Protein AF-A0A9P0AIZ8-F1 (afdb_monomer)

Radius of gyration: 23.8 Å; Cα contacts (8 Å, |Δi|>4): 249; chains: 1; bounding box: 73×57×69 Å

Secondary structure (DSSP, 8-state):
---------PPP------HHHHHHHHHHHHHHHHHHHHHHHHHTT---HHHHHHHHHHHHHHHHHHHHHHHHTEES--S-GGGG-SEEEEEEEEEE-TTS-EEEEEEEEETTEEEEEEEEE-SSS-EEEEEEEEEEGGGEEEEE-TT-SSEEEEEESSTT-TT--EEEEESSTTHHHHHHHHHHHHHHHHTT--

pLDDT: mean 85.09, std 17.31, range [32.19, 98.31]

InterPro domains:
  IPR001849 Pleckstrin homology domain [PS50003] (80-188)
  IPR001849 Pleckstrin homology domain [SM00233] (87-190)
  IPR011993 PH-like domain superfamily [G3DSA:2.30.29.30] (73-191)
  IPR051336 Rho GTPase-activating Guanine Nucleotide Exchange Factors [PTHR22826] (33-184)
  IPR055251 SOS1/NGEF-like, PH domain [PF22697] (81-184)

Organism: Bemisia tabaci (NCBI:txid7038)

Mean predicted aligned error: 9.95 Å

Solvent-accessible surface area (backbone atoms only — not comparable to full-atom values): 11289 Å² total; per-residue (Å²): 144,79,97,77,86,87,79,73,91,71,74,79,76,73,81,78,70,49,72,66,56,51,52,49,52,50,53,54,52,51,45,52,52,52,53,50,49,46,54,52,38,52,76,72,71,48,91,47,68,66,56,51,54,51,44,53,54,51,64,46,47,65,54,52,56,51,51,50,56,58,58,71,31,52,39,83,68,90,71,69,72,73,77,59,56,66,76,74,47,71,50,65,32,38,42,28,35,64,87,68,58,65,45,77,30,40,36,39,34,32,69,57,35,35,40,37,16,42,77,43,76,77,51,98,93,41,65,35,33,38,53,74,48,74,48,49,47,88,49,40,45,80,45,80,41,92,94,40,68,29,45,37,32,41,35,62,71,53,87,85,59,78,65,45,45,35,39,39,33,40,85,45,80,61,50,37,58,57,50,52,51,53,53,54,59,34,56,60,56,58,66,75,79,111

Sequence (194 aa):
MIDGIFQKLEVPSQIQLSDDNKKKAVVEKLTALVSELVKLSNLLGEDTTDLNRALELMLAVPHRANDNKFIGNIEGYHGNIHKLGRLLRHDWFRISHKDGKSKERYLFLFKARILVCKVRRISQDRSVFVLKDIIRLPEVEVKDHPDDSLVFELHSKIPSNGDYPLTITAHKDNVKFAWLNEIRLYSADVCKYL

Nearest PDB structures (foldseek):
  1nty-assembly1_A  TM=8.188E-01  e=1.168E-11  Homo sapiens
  6d8z-assembly3_C  TM=6.969E-01  e=1.040E-11  Homo sapiens
  5nly-assembly2_B  TM=6.889E-01  e=2.617E-06  Homo sapiens
  5jhh-assembly1_A  TM=5.656E-01  e=1.468E-06  Homo sapiens
  6fne-assembly1_A  TM=6.869E-01  e=9.343E-06  Homo sapiens

Foldseek 3Di:
DPPDPDDDPDDPPDPPDPVVSVVVVVLVVVLVVLVVVLVVCVVVVHDCPVSVVVSVVSVCPVVQVVVVVQQVLEPDDDDDSCVLPGFQDKAWKWKAWPVRDIDIWIWTDGLFKIFTFDWDDPDPPDIHTYTDDIDGLLQWDKADDVVDQFWIWIAGPDPPPRRDTIIIGHPDGPPVVSVVVSSVVSNVVVVVPD

Structure (mmCIF, N/CA/C/O backbone):
data_AF-A0A9P0AIZ8-F1
#
_entry.id   AF-A0A9P0AIZ8-F1
#
loop_
_atom_site.group_PDB
_atom_site.id
_atom_site.type_symbol
_atom_site.label_atom_id
_atom_site.label_alt_id
_atom_site.label_comp_id
_atom_site.label_asym_id
_atom_site.label_entity_id
_atom_site.label_seq_id
_atom_site.pdbx_PDB_ins_code
_atom_site.Cartn_x
_atom_site.Cartn_y
_atom_site.Cartn_z
_atom_site.occupancy
_atom_site.B_iso_or_equiv
_atom_site.auth_seq_id
_atom_site.auth_comp_id
_atom_site.auth_asym_id
_atom_site.auth_atom_id
_atom_site.pdbx_PDB_model_num
ATOM 1 N N . MET A 1 1 ? -52.136 33.003 -36.415 1.00 46.44 1 MET A N 1
ATOM 2 C CA . MET A 1 1 ? -50.691 33.259 -36.232 1.00 46.44 1 MET A CA 1
ATOM 3 C C . MET A 1 1 ? -50.509 33.948 -34.888 1.00 46.44 1 MET A C 1
ATOM 5 O O . MET A 1 1 ? -50.569 35.162 -34.875 1.00 46.44 1 MET A O 1
ATOM 9 N N . ILE A 1 2 ? -50.444 33.167 -33.797 1.00 38.84 2 ILE A N 1
ATOM 10 C CA . ILE A 1 2 ? -49.678 33.355 -32.538 1.00 38.84 2 ILE A CA 1
ATOM 11 C C . ILE A 1 2 ? -50.184 32.372 -31.451 1.00 38.84 2 ILE A C 1
ATOM 13 O O . ILE A 1 2 ? -50.507 32.767 -30.340 1.00 38.84 2 ILE A O 1
ATOM 17 N N . ASP A 1 3 ? -50.218 31.068 -31.754 1.00 38.47 3 ASP A N 1
ATOM 18 C CA . ASP A 1 3 ? -50.286 30.006 -30.729 1.00 38.47 3 ASP A CA 1
ATOM 19 C C . ASP A 1 3 ? -48.857 29.652 -30.293 1.00 38.47 3 ASP A C 1
ATOM 21 O O . ASP A 1 3 ? -48.328 28.588 -30.608 1.00 38.47 3 ASP A O 1
ATOM 25 N N . GLY A 1 4 ? -48.172 30.615 -29.672 1.00 47.78 4 GLY A N 1
ATOM 26 C CA . GLY A 1 4 ? -46.715 30.574 -29.515 1.00 47.78 4 GLY A CA 1
ATOM 27 C C . GLY A 1 4 ? -46.168 31.018 -28.165 1.00 47.78 4 GLY A C 1
ATOM 28 O O . GLY A 1 4 ? -45.003 31.392 -28.121 1.00 47.78 4 GLY A O 1
ATOM 29 N N . ILE A 1 5 ? -46.951 31.025 -27.077 1.00 41.97 5 ILE A N 1
ATOM 30 C CA . ILE A 1 5 ? -46.430 31.387 -25.738 1.00 41.97 5 ILE A CA 1
ATOM 31 C C . ILE A 1 5 ? -47.042 30.516 -24.625 1.00 41.97 5 ILE A C 1
ATOM 33 O O . ILE A 1 5 ? -47.488 31.000 -23.592 1.00 41.97 5 ILE A O 1
ATOM 37 N N . PHE A 1 6 ? -47.037 29.197 -24.815 1.00 38.72 6 PHE A N 1
ATOM 38 C CA . PHE A 1 6 ? -47.075 28.248 -23.699 1.00 38.72 6 PHE A CA 1
ATOM 39 C C . PHE A 1 6 ? -46.043 27.148 -23.942 1.00 38.72 6 PHE A C 1
ATOM 41 O O . PHE A 1 6 ? -46.367 26.040 -24.359 1.00 38.72 6 PHE A O 1
ATOM 48 N N . GLN A 1 7 ? -44.775 27.443 -23.659 1.00 37.47 7 GLN A N 1
ATOM 49 C CA . GLN A 1 7 ? -43.789 26.393 -23.438 1.00 37.47 7 GLN A CA 1
ATOM 50 C C . GLN A 1 7 ? -42.929 26.738 -22.223 1.00 37.47 7 GLN A C 1
ATOM 52 O O . GLN A 1 7 ? -41.948 27.464 -22.304 1.00 37.47 7 GLN A O 1
ATOM 57 N N . LYS A 1 8 ? -43.386 26.200 -21.087 1.00 38.66 8 LYS A N 1
ATOM 58 C CA . LYS A 1 8 ? -42.593 25.744 -19.942 1.00 38.66 8 LYS A CA 1
ATOM 59 C C . LYS A 1 8 ? -41.496 26.693 -19.441 1.00 38.66 8 LYS A C 1
ATOM 61 O O . LYS A 1 8 ? -40.325 26.563 -19.782 1.00 38.66 8 LYS A O 1
ATOM 66 N N . LEU A 1 9 ? -41.857 27.485 -18.435 1.00 32.19 9 LEU A N 1
ATOM 67 C CA . LEU A 1 9 ? -40.995 27.603 -17.259 1.00 32.19 9 LEU A CA 1
ATOM 68 C C . LEU A 1 9 ? -40.945 26.217 -16.598 1.00 32.19 9 LEU A C 1
ATOM 70 O O . LEU A 1 9 ? -41.795 25.869 -15.780 1.00 32.19 9 LEU A O 1
ATOM 74 N N . GLU A 1 10 ? -40.007 25.381 -17.039 1.00 33.84 10 GLU A N 1
ATOM 75 C CA . GLU A 1 10 ? -39.683 24.137 -16.352 1.00 33.84 10 GLU A CA 1
ATOM 76 C C . GLU A 1 10 ? -39.014 24.505 -15.025 1.00 33.84 10 GLU A C 1
ATOM 78 O O . GLU A 1 10 ? -37.975 25.164 -14.976 1.00 33.84 10 GLU A O 1
ATOM 83 N N . VAL A 1 11 ? -39.691 24.131 -13.941 1.00 37.66 11 VAL A N 1
ATOM 84 C CA . VAL A 1 11 ? -39.212 24.222 -12.562 1.00 37.66 11 VAL A CA 1
ATOM 85 C C . VAL A 1 11 ? -37.802 23.621 -12.507 1.00 37.66 11 VAL A C 1
ATOM 87 O O . VAL A 1 11 ? -37.620 22.515 -13.024 1.00 37.66 11 VAL A O 1
ATOM 90 N N . PRO A 1 12 ? -36.802 24.299 -11.910 1.00 36.44 12 PRO A N 1
ATOM 91 C CA . PRO A 1 12 ? -35.444 23.780 -11.861 1.00 36.44 12 PRO A CA 1
ATOM 92 C C . PRO A 1 12 ? -35.475 22.407 -11.197 1.00 36.44 12 PRO A C 1
ATOM 94 O O . PRO A 1 12 ? -35.930 22.261 -10.060 1.00 36.44 12 PRO A O 1
ATOM 97 N N . SER A 1 13 ? -35.029 21.395 -11.940 1.00 38.09 13 SER A N 1
ATOM 98 C CA . SER A 1 13 ? -34.894 20.032 -11.452 1.00 38.09 13 SER A CA 1
ATOM 99 C C . SER A 1 13 ? -34.094 20.073 -10.158 1.00 38.09 13 SER A C 1
ATOM 101 O O . SER A 1 13 ? -32.906 20.407 -10.169 1.00 38.09 13 SER A O 1
ATOM 103 N N . GLN A 1 14 ? -34.757 19.762 -9.044 1.00 43.22 14 GLN A N 1
ATOM 104 C CA . GLN A 1 14 ? -34.087 19.452 -7.792 1.00 43.22 14 GLN A CA 1
ATOM 105 C C . GLN A 1 14 ? -32.924 18.516 -8.113 1.00 43.22 14 GLN A C 1
ATOM 107 O O . GLN A 1 14 ? -33.110 17.510 -8.799 1.00 43.22 14 GLN A O 1
ATOM 112 N N . ILE A 1 15 ? -31.728 18.893 -7.669 1.00 43.06 15 ILE A N 1
ATOM 113 C CA . ILE A 1 15 ? -30.491 18.144 -7.863 1.00 43.06 15 ILE A CA 1
ATOM 114 C C . ILE A 1 15 ? -30.747 16.703 -7.405 1.00 43.06 15 ILE A C 1
ATOM 116 O O . ILE A 1 15 ? -30.793 16.422 -6.207 1.00 43.06 15 ILE A O 1
ATOM 120 N N . GLN A 1 16 ? -30.959 15.785 -8.351 1.00 41.62 16 GLN A N 1
ATOM 121 C CA . GLN A 1 16 ? -31.045 14.361 -8.062 1.00 41.62 16 GLN A CA 1
ATOM 122 C C . GLN A 1 16 ? -29.647 13.918 -7.632 1.00 41.62 16 GLN A C 1
ATOM 124 O O . GLN A 1 16 ? -28.781 13.626 -8.453 1.00 41.62 16 GLN A O 1
ATOM 129 N N . LEU A 1 17 ? -29.397 13.930 -6.323 1.00 47.91 17 LEU A N 1
ATOM 130 C CA . LEU A 1 17 ? -28.194 13.350 -5.737 1.00 47.91 17 LEU A CA 1
ATOM 131 C C . LEU A 1 17 ? -28.099 11.893 -6.211 1.00 47.91 17 LEU A C 1
ATOM 133 O O . LEU A 1 17 ? -29.056 11.132 -6.043 1.00 47.91 17 LEU A O 1
ATOM 137 N N . SER A 1 18 ? -26.966 11.517 -6.814 1.00 67.75 18 SER A N 1
ATOM 138 C CA . SER A 1 18 ? -26.720 10.137 -7.245 1.00 67.75 18 SER A CA 1
ATOM 139 C C . SER A 1 18 ? -26.925 9.163 -6.081 1.00 67.75 18 SER A C 1
ATOM 141 O O . SER A 1 18 ? -26.731 9.519 -4.914 1.00 67.75 18 SER A O 1
ATOM 143 N N . ASP A 1 19 ? -27.295 7.916 -6.372 1.00 76.25 19 ASP A N 1
ATOM 144 C CA . ASP A 1 19 ? -27.507 6.913 -5.322 1.00 76.25 19 ASP A CA 1
ATOM 145 C C . ASP A 1 19 ? -26.256 6.681 -4.461 1.00 76.25 19 ASP A C 1
ATOM 147 O O . ASP A 1 19 ? -26.376 6.377 -3.276 1.00 76.25 19 ASP A O 1
ATOM 151 N N . ASP A 1 20 ? -25.059 6.922 -5.000 1.00 73.69 20 ASP A N 1
ATOM 152 C CA . ASP A 1 20 ? -23.810 6.890 -4.234 1.00 73.69 20 ASP A CA 1
ATOM 153 C C . ASP A 1 20 ? -23.691 8.054 -3.242 1.00 73.69 20 ASP A C 1
ATOM 155 O O . ASP A 1 20 ? -23.237 7.849 -2.116 1.00 73.69 20 ASP A O 1
ATOM 159 N N . ASN A 1 21 ? -24.156 9.256 -3.600 1.00 76.81 21 ASN A N 1
ATOM 160 C CA . ASN A 1 21 ? -24.200 10.393 -2.676 1.00 76.81 21 ASN A CA 1
ATOM 161 C C . ASN A 1 21 ? -25.220 10.160 -1.555 1.00 76.81 21 ASN A C 1
ATOM 163 O O . ASN A 1 21 ? -24.943 10.480 -0.399 1.00 76.81 21 ASN A O 1
ATOM 167 N N . LYS A 1 22 ? -26.367 9.542 -1.868 1.00 82.44 22 LYS A N 1
ATOM 168 C CA . LYS A 1 22 ? -27.351 9.139 -0.851 1.00 82.44 22 LYS A CA 1
ATOM 169 C C . LYS A 1 22 ? -26.772 8.084 0.093 1.00 82.44 22 LYS A C 1
ATOM 171 O O . LYS A 1 22 ? -26.855 8.249 1.306 1.00 82.44 22 LYS A O 1
ATOM 176 N N . LYS A 1 23 ? -26.133 7.034 -0.440 1.00 82.44 23 LYS A N 1
ATOM 177 C CA . LYS A 1 23 ? -25.453 6.000 0.364 1.00 82.44 23 LYS A CA 1
ATOM 178 C C . LYS A 1 23 ? -24.366 6.603 1.253 1.00 82.44 23 LYS A C 1
ATOM 180 O O . LYS A 1 23 ? -24.297 6.266 2.431 1.00 82.44 23 LYS A O 1
ATOM 185 N N . LYS A 1 24 ? -23.557 7.525 0.718 1.00 84.94 24 LYS A N 1
ATOM 186 C CA . LYS A 1 24 ? -22.531 8.246 1.483 1.00 84.94 24 LYS A CA 1
ATOM 187 C C . LYS A 1 24 ? -23.145 9.018 2.652 1.00 84.94 24 LYS A C 1
ATOM 189 O O . LYS A 1 24 ? -22.691 8.848 3.778 1.00 84.94 24 LYS A O 1
ATOM 194 N N . ALA A 1 25 ? -24.209 9.782 2.402 1.00 85.50 25 ALA A N 1
ATOM 195 C CA . ALA A 1 25 ? -24.905 10.545 3.437 1.00 85.50 25 ALA A CA 1
ATOM 196 C C . ALA A 1 25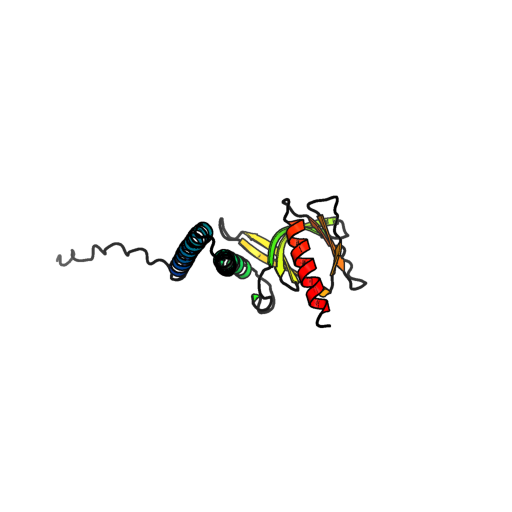 ? -25.502 9.642 4.533 1.00 85.50 25 ALA A C 1
ATOM 198 O O . ALA A 1 25 ? -25.459 9.985 5.713 1.00 85.50 25 ALA A O 1
ATOM 199 N N . VAL A 1 26 ? -26.023 8.465 4.164 1.00 88.06 26 VAL A N 1
ATOM 200 C CA . VAL A 1 26 ? -26.514 7.472 5.133 1.00 88.06 26 VAL A CA 1
ATOM 201 C C . VAL A 1 26 ? -25.374 6.947 6.008 1.00 88.06 26 VAL A C 1
ATOM 203 O O . VAL A 1 26 ? -25.529 6.905 7.226 1.00 88.06 26 VAL A O 1
ATOM 206 N N . VAL A 1 27 ? -24.224 6.594 5.423 1.00 87.75 27 VAL A N 1
ATOM 207 C CA . VAL A 1 27 ? -23.050 6.124 6.183 1.00 87.75 27 VAL A CA 1
ATOM 208 C C . VAL A 1 27 ? -22.535 7.211 7.127 1.00 87.75 27 VAL A C 1
ATOM 210 O O . VAL A 1 27 ? -22.303 6.926 8.299 1.00 87.75 27 VAL A O 1
ATOM 213 N N . GLU A 1 28 ? -22.411 8.455 6.662 1.00 89.50 28 GLU A N 1
ATOM 214 C CA . GLU A 1 28 ? -21.997 9.599 7.490 1.00 89.50 28 GLU A CA 1
ATOM 215 C C . GLU A 1 28 ? -22.952 9.814 8.672 1.00 89.50 28 GLU A C 1
ATOM 217 O O . GLU A 1 28 ? -22.507 9.934 9.815 1.00 89.50 28 GLU A O 1
ATOM 222 N N . LYS A 1 29 ? -24.268 9.775 8.422 1.00 91.00 29 LYS A N 1
ATOM 223 C CA . LYS A 1 29 ? -25.284 9.933 9.469 1.00 91.00 29 LYS A CA 1
ATOM 224 C C . LYS A 1 29 ? -25.247 8.798 10.493 1.00 91.00 29 LYS A C 1
ATOM 226 O O . LYS A 1 29 ? -25.296 9.065 11.690 1.00 91.00 29 LYS A O 1
ATOM 231 N N . LEU A 1 30 ? -25.148 7.544 10.047 1.00 90.19 30 LEU A N 1
ATOM 232 C CA . LEU A 1 30 ? -25.049 6.386 10.944 1.00 90.19 30 LEU A CA 1
ATOM 233 C C . LEU A 1 30 ? -23.775 6.441 11.793 1.00 90.19 30 LEU A C 1
ATOM 235 O O . LEU A 1 30 ? -23.835 6.210 12.996 1.00 90.19 30 LEU A O 1
ATOM 239 N N . THR A 1 31 ? -22.648 6.819 11.189 1.00 90.44 31 THR A N 1
ATOM 240 C CA . THR A 1 31 ? -21.362 6.952 11.890 1.00 90.44 31 THR A CA 1
ATOM 241 C C . THR A 1 31 ? -21.443 8.008 12.995 1.00 90.44 31 THR A C 1
ATOM 243 O O . THR A 1 31 ? -20.964 7.777 14.104 1.00 90.44 31 THR A O 1
ATOM 246 N N . ALA A 1 32 ? -22.090 9.148 12.724 1.00 92.56 32 ALA A N 1
ATOM 247 C CA . ALA A 1 32 ? -22.292 10.208 13.711 1.00 92.56 32 ALA A CA 1
ATOM 248 C C . ALA A 1 32 ? -23.147 9.743 14.903 1.00 92.56 32 ALA A C 1
ATOM 250 O O . ALA A 1 32 ? -22.757 9.961 16.048 1.00 92.56 32 ALA A O 1
ATOM 251 N N . LEU A 1 33 ? -24.258 9.043 14.640 1.00 94.12 33 LEU A N 1
ATOM 252 C CA . LEU A 1 33 ? -25.134 8.504 15.687 1.00 94.12 33 LEU A CA 1
ATOM 253 C C . LEU A 1 33 ? -24.421 7.465 16.562 1.00 94.12 33 LEU A C 1
ATOM 255 O O . LEU A 1 33 ? -24.518 7.520 17.783 1.00 94.12 33 LEU A O 1
ATOM 259 N N . VAL A 1 34 ? -23.667 6.540 15.957 1.00 91.88 34 VAL A N 1
ATOM 260 C CA . VAL A 1 34 ? -22.891 5.539 16.710 1.00 91.88 34 VAL A CA 1
ATOM 261 C C . VAL A 1 34 ? -21.792 6.209 17.538 1.00 91.88 34 VAL A C 1
ATOM 263 O O . VAL A 1 34 ? -21.577 5.832 18.686 1.00 91.88 34 VAL A O 1
ATOM 266 N N . SER A 1 35 ? -21.125 7.235 17.001 1.00 94.38 35 SER A N 1
ATOM 267 C CA . SER A 1 35 ? -20.127 8.009 17.751 1.00 94.38 35 SER A CA 1
ATOM 268 C C . SER A 1 35 ? -20.730 8.722 18.964 1.00 94.38 35 SER A C 1
ATOM 270 O O . SER A 1 35 ? -20.108 8.759 20.026 1.00 94.38 35 SER A O 1
ATOM 272 N N . GLU A 1 36 ? -21.931 9.281 18.829 1.00 95.12 36 GLU A N 1
ATOM 273 C CA . GLU A 1 36 ? -22.651 9.903 19.940 1.00 95.12 36 GLU A CA 1
ATOM 274 C C . GLU A 1 36 ? -23.075 8.872 20.990 1.00 95.12 36 GLU A C 1
ATOM 276 O O . GLU A 1 36 ? -22.844 9.086 22.179 1.00 95.12 36 GLU A O 1
ATOM 281 N N . LEU A 1 37 ? -23.581 7.714 20.558 1.00 93.69 37 LEU A N 1
ATOM 282 C CA . LEU A 1 37 ? -23.932 6.614 21.453 1.00 93.69 37 LEU A CA 1
ATOM 283 C C . LEU A 1 37 ? -22.725 6.133 22.272 1.00 93.69 37 LEU A C 1
ATOM 285 O O . LEU A 1 37 ? -22.832 6.010 23.486 1.00 93.69 37 LEU A O 1
ATOM 289 N N . VAL A 1 38 ? -21.556 5.954 21.642 1.00 94.50 38 VAL A N 1
ATOM 290 C CA . VAL A 1 38 ? -20.302 5.614 22.345 1.00 94.50 38 VAL A CA 1
ATOM 291 C C . VAL A 1 38 ? -19.977 6.643 23.429 1.00 94.50 38 VAL A C 1
ATOM 293 O O . VAL A 1 38 ? -19.608 6.273 24.541 1.00 94.50 38 VAL A O 1
ATOM 296 N N . LYS A 1 39 ? -20.107 7.942 23.128 1.00 94.44 39 LYS A N 1
ATOM 297 C CA . LYS A 1 39 ? -19.833 9.009 24.104 1.00 94.44 39 LYS A CA 1
ATOM 298 C C . LYS A 1 39 ? -20.787 8.936 25.294 1.00 94.44 39 LYS A C 1
ATOM 300 O O . LYS A 1 39 ? -20.324 9.033 26.425 1.00 94.44 39 LYS A O 1
ATOM 305 N N . LEU A 1 40 ? -22.083 8.751 25.047 1.00 95.69 40 LEU A N 1
ATOM 306 C CA . LEU A 1 40 ? -23.094 8.655 26.103 1.00 95.69 40 LEU A CA 1
ATOM 307 C C . LEU A 1 40 ? -22.896 7.404 26.969 1.00 95.69 40 LEU A C 1
ATOM 309 O O . LEU A 1 40 ? -22.858 7.527 28.189 1.00 95.69 40 LEU A O 1
ATOM 313 N N . SER A 1 41 ? -22.677 6.235 26.366 1.00 94.38 41 SER A N 1
ATOM 314 C CA . SER A 1 41 ? -22.404 4.992 27.102 1.00 94.38 41 SER A CA 1
ATOM 315 C C . SER A 1 41 ? -21.134 5.087 27.953 1.00 94.38 41 SER A C 1
ATOM 317 O O . SER A 1 41 ? -21.140 4.675 29.110 1.00 94.38 41 SER A O 1
ATOM 319 N N . ASN A 1 42 ? -20.072 5.729 27.450 1.00 93.75 42 ASN A N 1
ATOM 320 C CA . ASN A 1 42 ? -18.870 5.992 28.249 1.00 93.75 42 ASN A CA 1
ATOM 321 C C . ASN A 1 42 ? -19.152 6.900 29.460 1.00 93.75 42 ASN A C 1
ATOM 323 O O . ASN A 1 42 ? -18.606 6.664 30.534 1.00 93.75 42 ASN A O 1
ATOM 327 N N . LEU A 1 43 ? -20.003 7.924 29.312 1.00 95.56 43 LEU A N 1
ATOM 328 C CA . LEU A 1 43 ? -20.405 8.792 30.430 1.00 95.56 43 LEU A CA 1
ATOM 329 C C . LEU A 1 43 ? -21.218 8.038 31.491 1.00 95.56 43 LEU A C 1
ATOM 331 O O . LEU A 1 43 ? -21.149 8.382 32.668 1.00 95.56 43 LEU A O 1
ATOM 335 N N . LEU A 1 44 ? -21.968 7.017 31.076 1.00 96.19 44 LEU A N 1
ATOM 336 C CA . LEU A 1 44 ? -22.740 6.143 31.960 1.00 96.19 44 LEU A CA 1
ATOM 337 C C . LEU A 1 44 ? -21.901 5.007 32.571 1.00 96.19 44 LEU A C 1
ATOM 339 O O . LEU A 1 44 ? -22.406 4.271 33.416 1.00 96.19 44 LEU A O 1
ATOM 343 N N . GLY A 1 45 ? -20.627 4.870 32.183 1.00 94.69 45 GLY A N 1
ATOM 344 C CA . GLY A 1 45 ? -19.749 3.793 32.646 1.00 94.69 45 GLY A CA 1
ATOM 345 C C . GLY A 1 45 ? -20.091 2.419 32.061 1.00 94.69 45 GLY A C 1
ATOM 346 O O . GLY A 1 45 ? -19.738 1.400 32.652 1.00 94.69 45 GLY A O 1
ATOM 347 N N . GLU A 1 46 ? -20.790 2.380 30.926 1.00 95.25 46 GLU A N 1
ATOM 348 C CA . GLU A 1 46 ? -21.125 1.145 30.216 1.00 95.25 46 GLU A CA 1
ATOM 349 C C . GLU A 1 46 ? -19.932 0.622 29.400 1.00 95.25 46 GLU A C 1
ATOM 351 O O . GLU A 1 46 ? -19.051 1.380 28.984 1.00 95.25 46 GLU A O 1
ATOM 356 N N . ASP A 1 47 ? -19.916 -0.684 29.122 1.00 93.81 47 ASP A N 1
ATOM 357 C CA . ASP A 1 47 ? -18.933 -1.279 28.216 1.00 93.81 47 ASP A CA 1
ATOM 358 C C . ASP A 1 47 ? -19.202 -0.853 26.764 1.00 93.81 47 ASP A C 1
ATOM 360 O O . ASP A 1 47 ? -20.245 -1.154 26.182 1.00 93.81 47 ASP A O 1
ATOM 364 N N . THR A 1 48 ? -18.233 -0.167 26.157 1.00 93.88 48 THR A N 1
ATOM 365 C CA . THR A 1 48 ? -18.312 0.323 24.776 1.00 93.88 48 THR A CA 1
ATOM 366 C C . THR A 1 48 ? -17.448 -0.472 23.799 1.00 93.88 48 THR A C 1
ATOM 368 O O . THR A 1 48 ? -17.274 -0.049 22.654 1.00 93.88 48 THR A O 1
ATOM 371 N N . THR A 1 49 ? -16.903 -1.625 24.195 1.00 92.56 49 THR A N 1
ATOM 372 C CA . THR A 1 49 ? -15.954 -2.400 23.378 1.00 92.56 49 THR A CA 1
ATOM 373 C C . THR A 1 49 ? -16.488 -2.697 21.972 1.00 92.56 49 THR A C 1
ATOM 375 O O . THR A 1 49 ? -15.825 -2.396 20.975 1.00 92.56 49 THR A O 1
ATOM 378 N N . ASP A 1 50 ? -17.705 -3.230 21.860 1.00 91.44 50 ASP A N 1
ATOM 379 C CA . ASP A 1 50 ? -18.285 -3.578 20.558 1.00 91.44 50 ASP A CA 1
ATOM 380 C C . ASP A 1 50 ? -18.770 -2.356 19.772 1.00 91.44 50 ASP A C 1
ATOM 382 O O . ASP A 1 50 ? -18.654 -2.329 18.544 1.00 91.44 50 ASP A O 1
ATOM 386 N N . LEU A 1 51 ? -19.233 -1.307 20.459 1.00 89.94 51 LEU A N 1
ATOM 387 C CA . LEU A 1 51 ? -19.602 -0.045 19.814 1.00 89.94 51 LEU A CA 1
ATOM 388 C C . LEU A 1 51 ? -18.386 0.637 19.176 1.00 89.94 51 LEU A C 1
ATOM 390 O O . LEU A 1 51 ? -18.480 1.130 18.052 1.00 89.94 51 LEU A O 1
ATOM 394 N N . ASN A 1 52 ? -17.230 0.612 19.843 1.00 90.50 52 ASN A N 1
ATOM 395 C CA . ASN A 1 52 ? -15.981 1.129 19.288 1.00 90.50 52 ASN A CA 1
ATOM 396 C C . ASN A 1 52 ? -15.540 0.329 18.055 1.00 90.50 52 ASN A C 1
ATOM 398 O O . ASN A 1 52 ? -15.221 0.925 17.028 1.00 90.50 52 ASN A O 1
ATOM 402 N N . ARG A 1 53 ? -15.615 -1.009 18.094 1.00 87.94 53 ARG A N 1
ATOM 403 C CA . ARG A 1 53 ? -15.330 -1.851 16.915 1.00 87.94 53 ARG A CA 1
ATOM 404 C C . ARG A 1 53 ? -16.279 -1.560 15.753 1.00 87.94 53 ARG A C 1
ATOM 406 O O . ARG A 1 53 ? -15.848 -1.479 14.603 1.00 87.94 53 ARG A O 1
ATOM 413 N N . ALA A 1 54 ? -17.572 -1.394 16.029 1.00 89.06 54 ALA A N 1
ATOM 414 C CA . ALA A 1 54 ? -18.556 -1.039 15.011 1.00 89.06 54 ALA A CA 1
ATOM 415 C C . ALA A 1 54 ? -18.254 0.337 14.396 1.00 89.06 54 ALA A C 1
ATOM 417 O O . ALA A 1 54 ? -18.293 0.487 13.172 1.00 89.06 54 ALA A O 1
ATOM 418 N N . LEU A 1 55 ? -17.895 1.320 15.227 1.00 89.62 55 LEU A N 1
ATOM 419 C CA . LEU A 1 55 ? -17.510 2.657 14.785 1.00 89.62 55 LEU A CA 1
ATOM 420 C C . LEU A 1 55 ? -16.256 2.626 13.900 1.00 89.62 55 LEU A C 1
ATOM 422 O O . LEU A 1 55 ? -16.253 3.239 12.834 1.00 89.62 55 LEU A O 1
ATOM 426 N N . GLU A 1 56 ? -15.225 1.869 14.280 1.00 88.25 56 GLU A N 1
ATOM 427 C CA . GLU A 1 56 ? -14.022 1.666 13.461 1.00 88.25 56 GLU A CA 1
ATOM 428 C C . GLU A 1 56 ? -14.358 1.082 12.082 1.00 88.25 56 GLU A C 1
ATOM 430 O O . GLU A 1 56 ? -13.859 1.554 11.055 1.00 88.25 56 GLU A O 1
ATOM 435 N N . LEU A 1 57 ? -15.242 0.081 12.031 1.00 86.38 57 LEU A N 1
ATOM 436 C CA . LEU A 1 57 ? -15.693 -0.507 10.771 1.00 86.38 57 LEU A CA 1
ATOM 437 C C . LEU A 1 57 ? -16.450 0.504 9.907 1.00 86.38 57 LEU A C 1
ATOM 439 O O . LEU A 1 57 ? -16.201 0.558 8.701 1.00 86.38 57 LEU A O 1
ATOM 443 N N . MET A 1 58 ? -17.337 1.307 10.501 1.00 88.25 58 MET A N 1
ATOM 444 C CA . MET A 1 58 ? -18.079 2.349 9.785 1.00 88.25 58 MET A CA 1
ATOM 445 C C . MET A 1 58 ? -17.146 3.424 9.223 1.00 88.25 58 MET A C 1
ATOM 447 O O . MET A 1 58 ? -17.248 3.761 8.043 1.00 88.25 58 MET A O 1
ATOM 451 N N . LEU A 1 59 ? -16.181 3.893 10.019 1.00 86.06 59 LEU A N 1
ATOM 452 C CA . LEU A 1 59 ? -15.169 4.857 9.585 1.00 86.06 59 LEU A CA 1
ATOM 453 C C . LEU A 1 59 ? -14.298 4.304 8.449 1.00 86.06 59 LEU A C 1
ATOM 455 O O . LEU A 1 59 ? -13.917 5.046 7.546 1.00 86.06 59 LEU A O 1
ATOM 459 N N . ALA A 1 60 ? -14.029 2.997 8.427 1.00 83.06 60 ALA A N 1
ATOM 460 C CA . ALA A 1 60 ? -13.260 2.366 7.357 1.00 83.06 60 ALA A CA 1
ATOM 461 C C . ALA A 1 60 ? -14.015 2.272 6.014 1.00 83.06 60 ALA A C 1
ATOM 463 O O . ALA A 1 60 ? -13.373 2.131 4.970 1.00 83.06 60 ALA A O 1
ATOM 464 N N . VAL A 1 61 ? -15.354 2.329 5.993 1.00 85.12 61 VAL A N 1
ATOM 465 C CA . VAL A 1 61 ? -16.149 2.167 4.758 1.00 85.12 61 VAL A CA 1
ATOM 466 C C . VAL A 1 61 ? -15.879 3.283 3.734 1.00 85.12 61 VAL A C 1
ATOM 468 O O . VAL A 1 61 ? -15.548 2.944 2.593 1.00 85.12 61 VAL A O 1
ATOM 471 N N . PRO A 1 62 ? -15.949 4.586 4.082 1.00 82.19 62 PRO A N 1
ATOM 472 C CA . PRO A 1 62 ? -15.603 5.671 3.161 1.00 82.19 62 PRO A CA 1
ATOM 473 C C . PRO A 1 62 ? -14.176 5.573 2.615 1.00 82.19 62 PRO A C 1
ATOM 475 O O . PRO A 1 62 ? -13.964 5.802 1.423 1.00 82.19 62 PRO A O 1
ATOM 478 N N . HIS A 1 63 ? -13.214 5.185 3.459 1.00 81.94 63 HIS A N 1
ATOM 479 C CA . HIS A 1 63 ? -11.827 4.982 3.040 1.00 81.94 63 HIS A CA 1
ATOM 480 C C . HIS A 1 63 ? -11.723 3.871 1.991 1.00 81.94 63 HIS A C 1
ATOM 482 O O . HIS A 1 63 ? -11.229 4.116 0.895 1.00 81.94 63 HIS A O 1
ATOM 488 N N . ARG A 1 64 ? -12.320 2.698 2.243 1.00 83.62 64 ARG A N 1
ATOM 489 C CA . ARG A 1 64 ? -12.339 1.582 1.277 1.00 83.62 64 ARG A CA 1
ATOM 490 C C . ARG A 1 64 ? -13.038 1.941 -0.035 1.00 83.62 64 ARG A C 1
ATOM 492 O O . ARG A 1 64 ? -12.618 1.509 -1.106 1.00 83.62 64 ARG A O 1
ATOM 499 N N . ALA A 1 65 ? -14.120 2.716 0.029 1.00 83.75 65 ALA A N 1
ATOM 500 C CA . ALA A 1 65 ? -14.809 3.186 -1.169 1.00 83.75 65 ALA A CA 1
ATOM 501 C C . ALA A 1 65 ? -13.919 4.124 -1.999 1.00 83.75 65 ALA A C 1
ATOM 503 O O . ALA A 1 65 ? -13.936 4.056 -3.228 1.00 83.75 65 ALA A O 1
ATOM 504 N N . ASN A 1 66 ? -13.123 4.969 -1.340 1.00 86.38 66 ASN A N 1
ATOM 505 C CA . ASN A 1 66 ? -12.132 5.806 -2.003 1.00 86.38 66 ASN A CA 1
ATOM 506 C C . ASN A 1 66 ? -11.016 4.961 -2.632 1.00 86.38 66 ASN A C 1
ATOM 508 O O . ASN A 1 66 ? -10.732 5.132 -3.814 1.00 86.38 66 ASN A O 1
ATOM 512 N N . ASP A 1 67 ? -10.465 3.994 -1.900 1.00 88.69 67 ASP A N 1
ATOM 513 C CA . ASP A 1 67 ? -9.435 3.070 -2.391 1.00 88.69 67 ASP A CA 1
ATOM 514 C C . ASP A 1 67 ? -9.885 2.352 -3.672 1.00 88.69 67 ASP A C 1
ATOM 516 O O . ASP A 1 67 ? -9.152 2.291 -4.660 1.00 88.69 67 ASP A O 1
ATOM 520 N N . ASN A 1 68 ? -11.140 1.895 -3.715 1.00 87.25 68 ASN A N 1
ATOM 521 C CA . ASN A 1 68 ? -11.720 1.267 -4.902 1.00 87.25 68 ASN A CA 1
ATOM 522 C C . ASN A 1 68 ? -11.745 2.194 -6.129 1.00 87.25 68 ASN A C 1
ATOM 524 O O . ASN A 1 68 ? -11.600 1.706 -7.252 1.00 87.25 68 ASN A O 1
ATOM 528 N N . LYS A 1 69 ? -11.869 3.519 -5.952 1.00 87.50 69 LYS A N 1
ATOM 529 C CA . LYS A 1 69 ? -11.746 4.479 -7.065 1.00 87.50 69 LYS A CA 1
ATOM 530 C C . LYS A 1 69 ? -10.326 4.509 -7.622 1.00 87.50 69 LYS A C 1
ATOM 532 O O . LYS A 1 69 ? -10.155 4.598 -8.835 1.00 87.50 69 LYS A O 1
ATOM 537 N N . PHE A 1 70 ? -9.307 4.415 -6.767 1.00 91.06 70 PHE A N 1
ATOM 538 C CA . PHE A 1 70 ? -7.917 4.335 -7.217 1.00 91.06 70 PHE A CA 1
ATOM 539 C C . PHE A 1 70 ? -7.648 3.025 -7.958 1.00 91.06 70 PHE A C 1
ATOM 541 O O . PHE A 1 70 ? -7.071 3.054 -9.044 1.00 91.06 70 PHE A O 1
ATOM 548 N N . ILE A 1 71 ? -8.130 1.898 -7.422 1.00 92.75 71 ILE A N 1
ATOM 549 C CA . ILE A 1 71 ? -8.013 0.580 -8.064 1.00 92.75 71 ILE A CA 1
ATOM 550 C C . ILE A 1 71 ? -8.685 0.586 -9.443 1.00 92.75 71 ILE A C 1
ATOM 552 O O . ILE A 1 71 ? -8.105 0.095 -10.407 1.00 92.75 71 ILE A O 1
ATOM 556 N N . GLY A 1 72 ? -9.874 1.188 -9.559 1.00 91.31 72 GLY A N 1
ATOM 557 C CA . GLY A 1 72 ? -10.608 1.304 -10.823 1.00 91.31 72 GLY A CA 1
ATOM 558 C C . GLY A 1 72 ? -9.890 2.121 -11.904 1.00 91.31 72 GLY A C 1
ATOM 559 O O . GLY A 1 72 ? -10.202 1.978 -13.081 1.00 91.31 72 GLY A O 1
ATOM 560 N N . ASN A 1 73 ? -8.902 2.937 -11.527 1.00 93.81 73 ASN A N 1
ATOM 561 C CA . ASN A 1 73 ? -8.071 3.710 -12.451 1.00 93.81 73 ASN A CA 1
ATOM 562 C C . ASN A 1 73 ? -6.759 2.994 -12.836 1.00 93.81 73 ASN A C 1
ATOM 564 O O . ASN A 1 73 ? -5.900 3.609 -13.477 1.00 93.81 73 ASN A O 1
ATOM 568 N N . ILE A 1 74 ? -6.566 1.731 -12.434 1.00 96.19 74 ILE A N 1
ATOM 569 C CA . ILE A 1 74 ? -5.402 0.926 -12.823 1.00 96.19 74 ILE A CA 1
ATOM 570 C C . ILE A 1 74 ? -5.623 0.322 -14.216 1.00 96.19 74 ILE A C 1
ATOM 572 O O . ILE A 1 74 ? -6.588 -0.398 -14.456 1.00 96.19 74 ILE A O 1
ATOM 576 N N . GLU A 1 75 ? -4.684 0.571 -15.128 1.00 95.38 75 GLU A N 1
ATOM 577 C CA . GLU A 1 75 ? -4.664 0.018 -16.487 1.00 95.38 75 GLU A CA 1
ATOM 578 C C . GLU A 1 75 ? -3.533 -1.013 -16.645 1.00 95.38 75 GLU A C 1
ATOM 580 O O . GLU A 1 75 ? -2.473 -0.898 -16.028 1.00 95.38 75 GLU A O 1
ATOM 585 N N . GLY A 1 76 ? -3.728 -2.004 -17.522 1.00 95.12 76 GLY A N 1
ATOM 586 C CA . GLY A 1 76 ? -2.696 -2.987 -17.886 1.00 95.12 76 GLY A CA 1
ATOM 587 C C . GLY A 1 76 ? -2.585 -4.204 -16.961 1.00 95.12 76 GLY A C 1
ATOM 588 O O . GLY A 1 76 ? -1.718 -5.053 -17.173 1.00 95.12 76 GLY A O 1
ATOM 589 N N . TYR A 1 77 ? -3.454 -4.331 -15.953 1.00 94.75 77 TYR A N 1
ATOM 590 C CA . TYR A 1 77 ? -3.553 -5.560 -15.167 1.00 94.75 77 TYR A CA 1
ATOM 591 C C . TYR A 1 77 ? -4.265 -6.655 -15.974 1.00 94.75 77 TYR A C 1
ATOM 593 O O . TYR A 1 77 ? -5.410 -6.489 -16.389 1.00 94.75 77 TYR A O 1
ATOM 601 N N . HIS A 1 78 ? -3.588 -7.783 -16.187 1.00 91.69 78 HIS A N 1
ATOM 602 C CA . HIS A 1 78 ? -4.128 -8.909 -16.945 1.00 91.69 78 HIS A CA 1
ATOM 603 C C . HIS A 1 78 ? -4.886 -9.843 -15.994 1.00 91.69 78 HIS A C 1
ATOM 605 O O . HIS A 1 78 ? -4.286 -10.619 -15.250 1.00 91.69 78 HIS A O 1
ATOM 611 N N . GLY A 1 79 ? -6.214 -9.737 -15.993 1.00 90.06 79 GLY A N 1
ATOM 612 C CA . GLY A 1 79 ? -7.110 -10.509 -15.132 1.00 90.06 79 GLY A CA 1
ATOM 613 C C . GLY A 1 79 ? -8.053 -9.619 -14.328 1.00 90.06 79 GLY A C 1
ATOM 614 O O . GLY A 1 79 ? -8.150 -8.416 -14.551 1.00 90.06 79 GLY A O 1
ATOM 615 N N . ASN A 1 80 ? -8.765 -10.213 -13.371 1.00 90.19 80 ASN A N 1
ATOM 616 C CA . ASN A 1 80 ? -9.673 -9.463 -12.507 1.00 90.19 80 ASN A CA 1
ATOM 617 C C . ASN A 1 80 ? -8.916 -8.919 -11.287 1.00 90.19 80 ASN A C 1
ATOM 619 O O . ASN A 1 80 ? -8.592 -9.678 -10.372 1.00 90.19 80 ASN A O 1
ATOM 623 N N . ILE A 1 81 ? -8.671 -7.607 -11.264 1.00 90.88 81 ILE A N 1
ATOM 624 C CA . ILE A 1 81 ? -7.952 -6.931 -10.176 1.00 90.88 81 ILE A CA 1
ATOM 625 C C . ILE A 1 81 ? -8.660 -7.065 -8.821 1.00 90.88 81 ILE A C 1
ATOM 627 O O . ILE A 1 81 ? -7.998 -7.140 -7.790 1.00 90.88 81 ILE A O 1
ATOM 631 N N . HIS A 1 82 ? -9.988 -7.210 -8.803 1.00 88.31 82 HIS A N 1
ATOM 632 C CA . HIS A 1 82 ? -10.754 -7.404 -7.570 1.00 88.31 82 HIS A CA 1
ATOM 633 C C . HIS A 1 82 ? -10.464 -8.755 -6.898 1.00 88.31 82 HIS A C 1
ATOM 635 O O . HIS A 1 82 ? -10.677 -8.896 -5.696 1.00 88.31 82 HIS A O 1
ATOM 641 N N . LYS A 1 83 ? -9.900 -9.734 -7.625 1.00 90.19 83 LYS A N 1
ATOM 642 C CA . LYS A 1 83 ? -9.424 -10.997 -7.032 1.00 90.19 83 LYS A CA 1
ATOM 643 C C . LYS A 1 83 ? -8.166 -10.826 -6.172 1.00 90.19 83 LYS A C 1
ATOM 645 O O . LYS A 1 83 ? -7.825 -11.747 -5.438 1.00 90.19 83 LYS A O 1
ATOM 650 N N . LEU A 1 84 ? -7.487 -9.675 -6.228 1.00 89.94 84 LEU A N 1
ATOM 651 C CA . LEU A 1 84 ? -6.387 -9.353 -5.308 1.00 89.94 84 LEU A CA 1
ATOM 652 C C . LEU A 1 84 ? -6.874 -9.059 -3.881 1.00 89.94 84 LEU A C 1
ATOM 654 O O . LEU A 1 84 ? -6.064 -9.033 -2.954 1.00 89.94 84 LEU A O 1
ATOM 658 N N . GLY A 1 85 ? -8.186 -8.876 -3.700 1.00 89.25 85 GLY A N 1
ATOM 659 C CA . GLY A 1 85 ? -8.803 -8.598 -2.413 1.00 89.25 85 GLY A CA 1
ATOM 660 C C . GLY A 1 85 ? -8.672 -7.134 -2.001 1.00 89.25 85 GLY A C 1
ATOM 661 O O . GLY A 1 85 ? -8.615 -6.229 -2.834 1.00 89.25 85 GLY A O 1
ATOM 662 N N . ARG A 1 86 ? -8.666 -6.905 -0.686 1.00 89.50 86 ARG A N 1
ATOM 663 C CA . ARG A 1 86 ? -8.601 -5.564 -0.097 1.00 89.50 86 ARG A CA 1
ATOM 664 C C . ARG A 1 86 ? -7.249 -4.912 -0.398 1.00 89.50 86 ARG A C 1
ATOM 666 O O . ARG A 1 86 ? -6.209 -5.503 -0.109 1.00 89.50 86 ARG A O 1
ATOM 673 N N . LEU A 1 87 ? -7.276 -3.682 -0.910 1.00 93.62 87 LEU A N 1
ATOM 674 C CA . LEU A 1 87 ? -6.095 -2.824 -0.945 1.00 93.62 87 LEU A CA 1
ATOM 675 C C . LEU A 1 87 ? -5.700 -2.472 0.490 1.00 93.62 87 LEU A C 1
ATOM 677 O O . LEU A 1 87 ? -6.533 -2.032 1.278 1.00 93.62 87 LEU A O 1
ATOM 681 N N . LEU A 1 88 ? -4.446 -2.725 0.841 1.00 93.56 88 LEU A N 1
ATOM 682 C CA . LEU A 1 88 ? -3.921 -2.468 2.177 1.00 93.56 88 LEU A CA 1
ATOM 683 C C . LEU A 1 88 ? -3.377 -1.049 2.269 1.00 93.56 88 LEU A C 1
ATOM 685 O O . LEU A 1 88 ? -3.709 -0.328 3.204 1.00 93.56 88 LEU A O 1
ATOM 689 N N . ARG A 1 89 ? -2.548 -0.653 1.293 1.00 94.62 89 ARG A N 1
ATOM 690 C CA . ARG A 1 89 ? -1.913 0.671 1.216 1.00 94.62 89 ARG A CA 1
ATOM 691 C C . ARG A 1 89 ? -1.640 1.074 -0.220 1.00 94.62 89 ARG A C 1
ATOM 693 O O . ARG A 1 89 ? -1.468 0.211 -1.079 1.00 94.62 89 ARG A O 1
ATOM 700 N N . HIS A 1 90 ? -1.553 2.373 -0.476 1.00 96.75 90 HIS A N 1
ATOM 701 C CA . HIS A 1 90 ? -1.080 2.882 -1.753 1.00 96.75 90 HIS A CA 1
ATOM 702 C C . HIS A 1 90 ? -0.465 4.274 -1.601 1.00 96.75 90 HIS A C 1
ATOM 704 O O . HIS A 1 90 ? -1.075 5.168 -1.026 1.00 96.75 90 HIS A O 1
ATOM 710 N N . ASP A 1 91 ? 0.742 4.466 -2.126 1.00 97.44 91 ASP A N 1
ATOM 711 C CA . ASP A 1 91 ? 1.509 5.699 -1.944 1.00 97.44 91 ASP A CA 1
ATOM 712 C C . ASP A 1 91 ? 2.483 5.916 -3.111 1.00 97.44 91 ASP A C 1
ATOM 714 O O . ASP A 1 91 ? 2.759 5.015 -3.912 1.00 97.44 91 ASP A O 1
ATOM 718 N N . TRP A 1 92 ? 3.017 7.134 -3.201 1.00 97.31 92 TRP A N 1
ATOM 719 C CA . TRP A 1 92 ? 4.139 7.447 -4.082 1.00 97.31 92 TRP A CA 1
ATOM 720 C C . TRP A 1 92 ? 5.453 6.971 -3.471 1.00 97.31 92 TRP A C 1
ATOM 722 O O . TRP A 1 92 ? 5.728 7.235 -2.301 1.00 97.31 92 TRP A O 1
ATOM 732 N N . PHE A 1 93 ? 6.289 6.359 -4.302 1.00 98.31 93 PHE A N 1
ATOM 733 C CA . PHE A 1 93 ? 7.640 5.945 -3.957 1.00 98.31 93 PHE A CA 1
ATOM 734 C C . PHE A 1 93 ? 8.597 6.190 -5.115 1.00 98.31 93 PHE A C 1
ATOM 736 O O . PHE A 1 93 ? 8.235 6.088 -6.293 1.00 98.31 93 PHE A O 1
ATOM 743 N N . ARG A 1 94 ? 9.861 6.395 -4.768 1.00 98.06 94 ARG A N 1
ATOM 744 C CA . ARG A 1 94 ? 10.967 6.211 -5.699 1.00 98.06 94 ARG A CA 1
ATOM 745 C C . ARG A 1 94 ? 11.456 4.773 -5.607 1.00 98.06 94 ARG A C 1
ATOM 747 O O . ARG A 1 94 ? 11.721 4.285 -4.513 1.00 98.06 94 ARG A O 1
ATOM 754 N N . ILE A 1 95 ? 11.578 4.110 -6.753 1.00 97.12 95 ILE A N 1
ATOM 755 C CA . ILE A 1 95 ? 12.161 2.767 -6.849 1.00 97.12 95 ILE A CA 1
ATOM 756 C C . ILE A 1 95 ? 13.499 2.880 -7.558 1.00 97.12 95 ILE A C 1
ATOM 758 O O . ILE A 1 95 ? 13.533 3.358 -8.695 1.00 97.12 95 ILE A O 1
ATOM 762 N N . SER A 1 96 ? 14.565 2.432 -6.905 1.00 95.44 96 SER A N 1
ATOM 763 C CA . SER A 1 96 ? 15.909 2.344 -7.473 1.00 95.44 96 SER A CA 1
ATOM 764 C C . SER A 1 96 ? 16.299 0.884 -7.660 1.00 95.44 96 SER A C 1
ATOM 766 O O . SER A 1 96 ? 16.167 0.075 -6.743 1.00 95.44 96 SER A O 1
ATOM 768 N N . HIS A 1 97 ? 16.762 0.554 -8.862 1.00 90.31 97 HIS A N 1
ATOM 769 C CA . HIS A 1 97 ? 17.294 -0.765 -9.185 1.00 90.31 97 HIS A CA 1
ATOM 770 C C . HIS A 1 97 ? 18.787 -0.844 -8.841 1.00 90.31 97 HIS A C 1
ATOM 772 O O . HIS A 1 97 ? 19.447 0.179 -8.637 1.00 90.31 97 HIS A O 1
ATOM 778 N N . LYS A 1 98 ? 19.342 -2.060 -8.845 1.00 85.75 98 LYS A N 1
ATOM 779 C CA . LYS A 1 98 ? 20.770 -2.314 -8.591 1.00 85.75 98 LYS A CA 1
ATOM 780 C C . LYS A 1 98 ? 21.720 -1.556 -9.532 1.00 85.75 98 LYS A C 1
ATOM 782 O O . LYS A 1 98 ? 22.843 -1.252 -9.147 1.00 85.75 98 LYS A O 1
ATOM 787 N N . ASP A 1 99 ? 21.276 -1.224 -10.745 1.00 85.38 99 ASP A N 1
ATOM 788 C CA . ASP A 1 99 ? 22.046 -0.439 -11.721 1.00 85.38 99 ASP A CA 1
ATOM 789 C C . ASP A 1 99 ? 22.054 1.079 -11.433 1.00 85.38 99 ASP A C 1
ATOM 791 O O . ASP A 1 99 ? 22.571 1.861 -12.230 1.00 85.38 99 ASP A O 1
ATOM 795 N N . GLY A 1 100 ? 21.460 1.507 -10.313 1.00 83.75 100 GLY A N 1
ATOM 796 C CA . GLY A 1 100 ? 21.372 2.901 -9.887 1.00 83.75 100 GLY A CA 1
ATOM 797 C C . GLY A 1 100 ? 20.262 3.700 -10.573 1.00 83.75 100 GLY A C 1
ATOM 798 O O . GLY A 1 100 ? 20.029 4.855 -10.208 1.00 83.75 100 GLY A O 1
ATOM 799 N N . LYS A 1 101 ? 19.530 3.126 -11.541 1.00 90.00 101 LYS A N 1
ATOM 800 C CA . LYS A 1 101 ? 18.410 3.826 -12.178 1.00 90.00 101 LYS A CA 1
ATOM 801 C C . LYS A 1 101 ? 17.237 3.906 -11.214 1.00 90.00 101 LYS A C 1
ATOM 803 O O . LYS A 1 101 ? 16.696 2.885 -10.789 1.00 90.00 101 LYS A O 1
ATOM 808 N N . SER A 1 102 ? 16.791 5.129 -10.945 1.00 94.62 102 SER A N 1
ATOM 809 C CA . SER A 1 102 ? 15.621 5.392 -10.113 1.00 94.62 102 SER A CA 1
ATOM 810 C C . SER A 1 102 ? 14.437 5.893 -10.933 1.00 94.62 102 SER A C 1
ATOM 812 O O . SER A 1 102 ? 14.590 6.558 -11.963 1.00 94.62 102 SER A O 1
ATOM 814 N N . LYS A 1 103 ? 13.222 5.526 -10.519 1.00 96.44 103 LYS A N 1
ATOM 815 C CA . LYS A 1 103 ? 11.984 5.955 -11.173 1.00 96.44 103 LYS A CA 1
ATOM 816 C C . LYS A 1 103 ? 10.895 6.221 -10.139 1.00 96.44 103 LYS A C 1
ATOM 818 O O . LYS A 1 103 ? 10.669 5.409 -9.248 1.00 96.44 103 LYS A O 1
ATOM 823 N N . GLU A 1 104 ? 10.161 7.315 -10.323 1.00 97.50 104 GLU A N 1
ATOM 824 C CA . GLU A 1 104 ? 8.960 7.603 -9.532 1.00 97.50 104 GLU A CA 1
ATOM 825 C C . GLU A 1 104 ? 7.818 6.665 -9.939 1.00 97.50 104 GLU A C 1
ATOM 827 O O . GLU A 1 104 ? 7.521 6.471 -11.132 1.00 97.50 104 GLU A O 1
ATOM 832 N N . ARG A 1 105 ? 7.199 6.039 -8.941 1.00 97.94 105 ARG A N 1
ATOM 833 C CA . ARG A 1 105 ? 6.138 5.047 -9.092 1.00 97.94 105 ARG A CA 1
ATOM 834 C C . ARG A 1 105 ? 5.077 5.240 -8.026 1.00 97.94 105 ARG A C 1
ATOM 836 O O . ARG A 1 105 ? 5.347 5.682 -6.918 1.00 97.94 105 ARG A O 1
ATOM 843 N N . TYR A 1 106 ? 3.861 4.865 -8.384 1.00 97.88 106 TYR A N 1
ATOM 844 C CA . TYR A 1 106 ? 2.773 4.725 -7.436 1.00 97.88 106 TYR A CA 1
ATOM 845 C C . TYR A 1 106 ? 2.590 3.247 -7.145 1.00 97.88 106 TYR A C 1
ATOM 847 O O . TYR A 1 106 ? 2.430 2.455 -8.079 1.00 97.88 106 TYR A O 1
ATOM 855 N N . LEU A 1 107 ? 2.670 2.876 -5.875 1.00 98.31 107 LEU A N 1
ATOM 856 C CA . LEU A 1 107 ? 2.594 1.488 -5.449 1.00 98.31 107 LEU A CA 1
ATOM 857 C C . LEU A 1 107 ? 1.228 1.189 -4.850 1.00 98.31 107 LEU A C 1
ATOM 859 O O . LEU A 1 107 ? 0.683 2.014 -4.127 1.00 98.31 107 LEU A O 1
ATOM 863 N N . PHE A 1 108 ? 0.709 -0.008 -5.117 1.00 98.00 108 PHE A N 1
ATOM 864 C CA . PHE A 1 108 ? -0.503 -0.543 -4.492 1.00 98.00 108 PHE A CA 1
ATOM 865 C C . PHE A 1 108 ? -0.177 -1.859 -3.792 1.00 98.00 108 PHE A C 1
ATOM 867 O O . PHE A 1 108 ? 0.189 -2.830 -4.453 1.00 98.00 108 PHE A O 1
ATOM 874 N N . LEU A 1 109 ? -0.313 -1.900 -2.471 1.00 97.50 109 LEU A N 1
ATOM 875 C CA . LEU A 1 109 ? -0.058 -3.070 -1.638 1.00 97.50 109 LEU A CA 1
ATOM 876 C C . LEU A 1 109 ? -1.343 -3.870 -1.413 1.00 97.50 109 LEU A C 1
ATOM 878 O O . LEU A 1 109 ? -2.307 -3.370 -0.839 1.00 97.50 109 LEU A O 1
ATOM 882 N N . PHE A 1 110 ? -1.316 -5.140 -1.796 1.00 95.56 110 PHE A N 1
ATOM 883 C CA . PHE A 1 110 ? -2.323 -6.158 -1.499 1.00 95.56 110 PHE A CA 1
ATOM 884 C C . PHE A 1 110 ? -1.685 -7.295 -0.688 1.00 95.56 110 PHE A C 1
ATOM 886 O O . PHE A 1 110 ? -0.461 -7.416 -0.655 1.00 95.56 110 PHE A O 1
ATOM 893 N N . LYS A 1 111 ? -2.502 -8.186 -0.102 1.00 91.38 111 LYS A N 1
ATOM 894 C CA . LYS A 1 111 ? -2.043 -9.278 0.788 1.00 91.38 111 LYS A CA 1
ATOM 895 C C . LYS A 1 111 ? -0.863 -10.102 0.245 1.00 91.38 111 LYS A C 1
ATOM 897 O O . LYS A 1 111 ? -0.016 -10.519 1.020 1.00 91.38 111 LYS A O 1
ATOM 902 N N . ALA A 1 112 ? -0.786 -10.339 -1.065 1.00 90.75 112 ALA A N 1
ATOM 903 C CA . ALA A 1 112 ? 0.277 -11.155 -1.666 1.00 90.75 112 ALA A CA 1
ATOM 904 C C . ALA A 1 112 ? 1.092 -10.436 -2.755 1.00 90.75 112 ALA A C 1
ATOM 906 O O . ALA A 1 112 ? 1.972 -11.049 -3.364 1.00 90.75 112 ALA A O 1
ATOM 907 N N . ARG A 1 113 ? 0.778 -9.174 -3.077 1.00 95.00 113 ARG A N 1
ATOM 908 C CA . ARG A 1 113 ? 1.348 -8.487 -4.246 1.00 95.00 113 ARG A CA 1
ATOM 909 C C . ARG A 1 113 ? 1.501 -6.991 -4.014 1.00 95.00 113 ARG A C 1
ATOM 911 O O . ARG A 1 113 ? 0.614 -6.373 -3.437 1.00 95.00 113 ARG A O 1
ATOM 918 N N . ILE A 1 114 ? 2.560 -6.409 -4.566 1.00 97.12 114 ILE A N 1
ATOM 919 C CA . ILE A 1 114 ? 2.687 -4.964 -4.766 1.00 97.12 114 ILE A CA 1
ATOM 920 C C . ILE A 1 114 ? 2.580 -4.694 -6.265 1.00 97.12 114 ILE A C 1
ATOM 922 O O . ILE A 1 114 ? 3.365 -5.225 -7.051 1.00 97.12 114 ILE A O 1
ATOM 926 N N . LEU A 1 115 ? 1.608 -3.882 -6.677 1.00 97.88 115 LEU A N 1
ATOM 927 C CA . LEU A 1 115 ? 1.526 -3.396 -8.053 1.00 97.88 115 LEU A CA 1
ATOM 928 C C . LEU A 1 115 ? 2.360 -2.127 -8.184 1.00 97.88 115 LEU A C 1
ATOM 930 O O . LEU A 1 115 ? 2.160 -1.174 -7.432 1.00 97.88 115 LEU A O 1
ATOM 934 N N . VAL A 1 116 ? 3.268 -2.111 -9.157 1.00 98.00 116 VAL A N 1
ATOM 935 C CA . VAL A 1 116 ? 4.142 -0.977 -9.452 1.00 98.00 116 VAL A CA 1
ATOM 936 C C . VAL A 1 116 ? 3.598 -0.236 -10.664 1.00 98.00 116 VAL A C 1
ATOM 938 O O . VAL A 1 116 ? 3.653 -0.741 -11.788 1.00 98.00 116 VAL A O 1
ATOM 941 N N . CYS A 1 117 ? 3.098 0.981 -10.465 1.00 98.31 117 CYS A N 1
ATOM 942 C CA . CYS A 1 117 ? 2.418 1.740 -11.512 1.00 98.31 117 CYS A CA 1
ATOM 943 C C . CYS A 1 117 ? 3.157 3.035 -11.872 1.00 98.31 117 CYS A C 1
ATOM 945 O O . CYS A 1 117 ? 3.688 3.746 -11.018 1.00 98.31 117 CYS A O 1
ATOM 947 N N . LYS A 1 118 ? 3.153 3.386 -13.161 1.00 97.56 118 LYS A N 1
ATOM 948 C CA . LYS A 1 118 ? 3.467 4.741 -13.633 1.00 97.56 118 LYS A CA 1
ATOM 949 C C . LYS A 1 118 ? 2.175 5.552 -13.649 1.00 97.56 118 LYS A C 1
ATOM 951 O O . LYS A 1 118 ? 1.194 5.123 -14.249 1.00 97.56 118 LYS A O 1
ATOM 956 N N . VAL A 1 119 ? 2.189 6.744 -13.063 1.00 96.06 119 VAL A N 1
ATOM 957 C CA . VAL A 1 119 ? 1.030 7.642 -13.114 1.00 96.06 119 VAL A CA 1
ATOM 958 C C . VAL A 1 119 ? 1.007 8.399 -14.440 1.00 96.06 119 VAL A C 1
ATOM 960 O O . VAL A 1 119 ? 2.019 8.957 -14.870 1.00 96.06 119 VAL A O 1
ATOM 963 N N . ARG A 1 120 ? -0.155 8.416 -15.092 1.00 94.81 120 ARG A N 1
ATOM 964 C CA . ARG A 1 120 ? -0.462 9.238 -16.265 1.00 94.81 120 ARG A CA 1
ATOM 965 C C . ARG A 1 120 ? -1.605 10.176 -15.899 1.00 94.81 120 ARG A C 1
ATOM 967 O O . ARG A 1 120 ? -2.721 9.725 -15.652 1.00 94.81 120 ARG A O 1
ATOM 974 N N . ARG A 1 121 ? -1.334 11.479 -15.872 1.00 91.69 121 ARG A N 1
ATOM 975 C CA . ARG A 1 121 ? -2.371 12.489 -15.644 1.00 91.69 121 ARG A CA 1
ATOM 976 C C . ARG A 1 121 ? -3.218 12.632 -16.910 1.00 91.69 121 ARG A C 1
ATOM 978 O O . ARG A 1 121 ? -2.662 12.807 -17.989 1.00 91.69 121 ARG A O 1
ATOM 985 N N . ILE A 1 122 ? -4.535 12.503 -16.774 1.00 89.81 122 ILE A N 1
ATOM 986 C CA . ILE A 1 122 ? -5.497 12.644 -17.879 1.00 89.81 122 ILE A CA 1
ATOM 987 C C . ILE A 1 122 ? -6.143 14.031 -17.845 1.00 89.81 122 ILE A C 1
ATOM 989 O O . ILE A 1 122 ? -6.373 14.630 -18.888 1.00 89.81 122 ILE A O 1
ATOM 993 N N . SER A 1 123 ? -6.414 14.555 -16.649 1.00 88.00 123 SER A N 1
ATOM 994 C CA . SER A 1 123 ? -6.931 15.909 -16.433 1.00 88.00 123 SER A CA 1
ATOM 995 C C . SER A 1 123 ? -6.456 16.457 -15.082 1.00 88.00 123 SER A C 1
ATOM 997 O O . SER A 1 123 ? -5.639 15.827 -14.403 1.00 88.00 123 SER A O 1
ATOM 999 N N . GLN A 1 124 ? -6.934 17.637 -14.675 1.00 79.00 124 GLN A N 1
ATOM 1000 C CA . GLN A 1 124 ? -6.590 18.198 -13.367 1.00 79.00 124 GLN A CA 1
ATOM 1001 C C . GLN A 1 124 ? -6.963 17.249 -12.214 1.00 79.00 124 GLN A C 1
ATOM 1003 O O . GLN A 1 124 ? -6.102 16.998 -11.377 1.00 79.00 124 GLN A O 1
ATOM 1008 N N . ASP A 1 125 ? -8.128 16.602 -12.248 1.00 79.50 125 ASP A N 1
ATOM 1009 C CA . ASP A 1 125 ? -8.591 15.759 -11.129 1.00 79.50 125 ASP A CA 1
ATOM 1010 C C . ASP A 1 125 ? -8.570 14.255 -11.422 1.00 79.50 125 ASP A C 1
ATOM 1012 O O . ASP A 1 125 ? -8.991 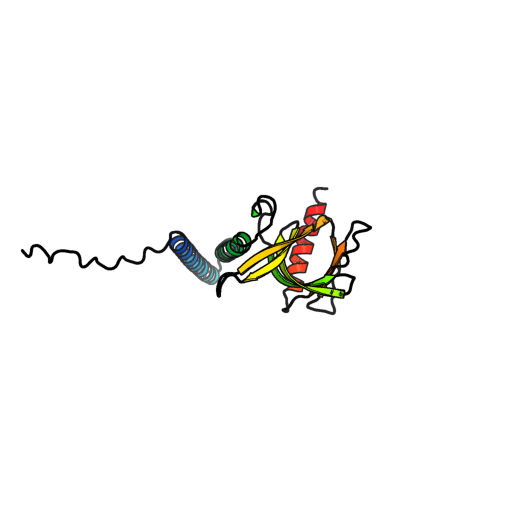13.441 -10.600 1.00 79.50 125 ASP A O 1
ATOM 1016 N N . ARG A 1 126 ? -8.071 13.855 -12.597 1.00 85.12 126 ARG A N 1
ATOM 1017 C CA . ARG A 1 126 ? -8.053 12.452 -13.017 1.00 85.12 126 ARG A CA 1
ATOM 1018 C C . ARG A 1 126 ? -6.653 11.986 -13.379 1.00 85.12 126 ARG A C 1
ATOM 1020 O O . ARG A 1 126 ? -6.034 12.474 -14.327 1.00 85.12 126 ARG A O 1
ATOM 1027 N N . SER A 1 127 ? -6.202 10.960 -12.665 1.00 92.00 127 SER A N 1
ATOM 1028 C CA . SER A 1 127 ? -4.976 10.220 -12.957 1.00 92.00 127 SER A CA 1
ATOM 1029 C C . SER A 1 127 ? -5.286 8.751 -13.216 1.00 92.00 127 SER A C 1
ATOM 1031 O O . SER A 1 127 ? -6.189 8.181 -12.614 1.00 92.00 127 SER A O 1
ATOM 1033 N N . VAL A 1 128 ? -4.521 8.155 -14.122 1.00 95.38 128 VAL A N 1
ATOM 1034 C CA . VAL A 1 128 ? -4.542 6.730 -14.447 1.00 95.38 128 VAL A CA 1
ATOM 1035 C C . VAL A 1 128 ? -3.238 6.099 -13.974 1.00 95.38 128 VAL A C 1
ATOM 1037 O O . VAL A 1 128 ? -2.165 6.695 -14.111 1.00 95.38 128 VAL A O 1
ATOM 1040 N N . PHE A 1 129 ? -3.321 4.883 -13.447 1.00 97.31 129 PHE A N 1
ATOM 1041 C CA . PHE A 1 129 ? -2.190 4.124 -12.926 1.00 97.31 129 PHE A CA 1
ATOM 1042 C C . PHE A 1 129 ? -1.840 2.997 -13.898 1.00 97.31 129 PHE A C 1
ATOM 1044 O O . PHE A 1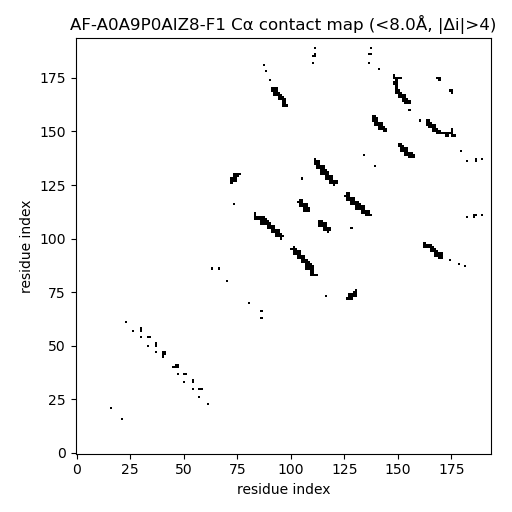 129 ? -2.452 1.936 -13.895 1.00 97.31 129 PHE A O 1
ATOM 1051 N N . VAL A 1 130 ? -0.851 3.224 -14.759 1.00 97.69 130 VAL A N 1
ATOM 1052 C CA . VAL A 1 130 ? -0.439 2.239 -15.765 1.00 97.69 130 VAL A CA 1
ATOM 1053 C C . VAL A 1 130 ? 0.507 1.234 -15.122 1.00 97.69 130 VAL A C 1
ATOM 1055 O O . VAL A 1 130 ? 1.625 1.604 -14.748 1.00 97.69 130 VAL A O 1
ATOM 1058 N N . LEU A 1 131 ? 0.086 -0.027 -15.026 1.00 98.00 131 LEU A N 1
ATOM 1059 C CA . LEU A 1 131 ? 0.888 -1.107 -14.462 1.00 98.00 131 LEU A CA 1
ATOM 1060 C C . LEU A 1 131 ? 2.204 -1.275 -15.233 1.00 98.00 131 LEU A C 1
ATOM 1062 O O . LEU A 1 131 ? 2.235 -1.262 -16.467 1.00 98.00 131 LEU A O 1
ATOM 1066 N N . LYS A 1 132 ? 3.306 -1.390 -14.493 1.00 96.94 132 LYS A N 1
ATOM 1067 C CA . LYS A 1 132 ? 4.653 -1.612 -15.032 1.00 96.94 132 LYS A CA 1
ATOM 1068 C C . LYS A 1 132 ? 5.292 -2.883 -14.522 1.00 96.94 132 LYS A C 1
ATOM 1070 O O . LYS A 1 132 ? 6.031 -3.491 -15.283 1.00 96.94 132 LYS A O 1
ATOM 1075 N N . ASP A 1 133 ? 5.008 -3.253 -13.282 1.00 95.44 133 ASP A N 1
ATOM 1076 C CA . ASP A 1 133 ? 5.542 -4.469 -12.689 1.00 95.44 133 ASP A CA 1
ATOM 1077 C C . ASP A 1 133 ? 4.633 -4.974 -11.558 1.00 95.44 133 ASP A C 1
ATOM 1079 O O . ASP A 1 133 ? 3.811 -4.220 -11.021 1.00 95.44 133 ASP A O 1
ATOM 1083 N N . ILE A 1 134 ? 4.764 -6.252 -11.212 1.00 95.69 134 ILE A N 1
ATOM 1084 C CA . ILE A 1 134 ? 4.069 -6.901 -10.101 1.00 95.69 134 ILE A CA 1
ATOM 1085 C C . ILE A 1 134 ? 5.106 -7.611 -9.238 1.00 95.69 134 ILE A C 1
ATOM 1087 O O . ILE A 1 134 ? 5.640 -8.651 -9.615 1.00 95.69 134 ILE A O 1
ATOM 1091 N N . ILE A 1 135 ? 5.298 -7.116 -8.021 1.00 94.44 135 ILE A N 1
ATOM 1092 C CA . ILE A 1 135 ? 6.158 -7.767 -7.037 1.00 94.44 135 ILE A CA 1
ATOM 1093 C C . ILE A 1 135 ? 5.309 -8.761 -6.248 1.00 94.44 135 ILE A C 1
ATOM 1095 O O . ILE A 1 135 ? 4.311 -8.388 -5.624 1.00 94.44 135 ILE A O 1
ATOM 1099 N N . ARG A 1 136 ? 5.689 -10.038 -6.273 1.00 93.00 136 ARG A N 1
ATOM 1100 C CA . ARG A 1 136 ? 5.027 -11.102 -5.509 1.00 93.00 136 ARG A CA 1
ATOM 1101 C C . ARG A 1 136 ? 5.666 -11.187 -4.128 1.00 93.00 136 ARG A C 1
ATOM 1103 O O . ARG A 1 136 ? 6.811 -11.603 -4.007 1.00 93.00 136 ARG A O 1
ATOM 1110 N N . LEU A 1 137 ? 4.915 -10.821 -3.088 1.00 92.69 137 LEU A N 1
ATOM 1111 C CA . LEU A 1 137 ? 5.409 -10.813 -1.704 1.00 92.69 137 LEU A CA 1
ATOM 1112 C C . LEU A 1 137 ? 5.989 -12.161 -1.233 1.00 92.69 137 LEU A C 1
ATOM 1114 O O . LEU A 1 137 ? 6.988 -12.136 -0.521 1.00 92.69 137 LEU A O 1
ATOM 1118 N N . PRO A 1 138 ? 5.455 -13.335 -1.635 1.00 90.81 138 PRO A N 1
ATOM 1119 C CA . PRO A 1 138 ? 6.052 -14.616 -1.252 1.00 90.81 138 PRO A CA 1
ATOM 1120 C C . PRO A 1 138 ? 7.486 -14.808 -1.766 1.00 90.81 138 PRO A C 1
ATOM 1122 O O . PRO A 1 138 ? 8.279 -15.487 -1.117 1.00 90.81 138 PRO A O 1
ATOM 1125 N N . GLU A 1 139 ? 7.829 -14.180 -2.892 1.00 91.25 139 GLU A N 1
ATOM 1126 C CA . GLU A 1 139 ? 9.101 -14.347 -3.608 1.00 91.25 139 GLU A CA 1
ATOM 1127 C C . GLU A 1 139 ? 10.157 -13.317 -3.215 1.00 91.25 139 GLU A C 1
ATOM 1129 O O . GLU A 1 139 ? 11.281 -13.377 -3.711 1.00 91.25 139 GLU A O 1
ATOM 1134 N N . VAL A 1 140 ? 9.813 -12.383 -2.329 1.00 92.44 140 VAL A N 1
ATOM 1135 C CA . VAL A 1 140 ? 10.734 -11.356 -1.852 1.00 92.44 140 VAL A CA 1
ATOM 1136 C C . VAL A 1 140 ? 10.857 -11.379 -0.338 1.00 92.44 140 VAL A C 1
ATOM 1138 O O . VAL A 1 140 ? 9.955 -11.799 0.388 1.00 92.44 140 VAL A O 1
ATOM 1141 N N . GLU A 1 141 ? 12.003 -10.928 0.140 1.00 92.56 141 GLU A N 1
ATOM 1142 C CA . GLU A 1 141 ? 12.279 -10.649 1.536 1.00 92.56 141 GLU A CA 1
ATOM 1143 C C . GLU A 1 141 ? 12.486 -9.147 1.719 1.00 92.56 141 GLU A C 1
ATOM 1145 O O . GLU A 1 141 ? 13.051 -8.467 0.861 1.00 92.56 141 GLU A O 1
ATOM 1150 N N . VAL A 1 142 ? 11.981 -8.623 2.831 1.00 95.12 142 VAL A N 1
ATOM 1151 C CA . VAL A 1 142 ? 12.094 -7.207 3.163 1.00 95.12 142 VAL A CA 1
ATOM 1152 C C . VAL A 1 142 ? 13.327 -6.997 4.022 1.00 95.12 142 VAL A C 1
ATOM 1154 O O . VAL A 1 142 ? 13.437 -7.593 5.092 1.00 95.12 142 VAL A O 1
ATOM 1157 N N . LYS A 1 143 ? 14.196 -6.078 3.608 1.00 95.31 143 LYS A N 1
ATOM 1158 C CA . LYS A 1 143 ? 15.295 -5.575 4.427 1.00 95.31 143 LYS A CA 1
ATOM 1159 C C . LYS A 1 143 ? 14.989 -4.145 4.860 1.00 95.31 143 LYS A C 1
ATOM 1161 O O . LYS A 1 143 ? 14.802 -3.253 4.036 1.00 95.31 143 LYS A O 1
ATOM 1166 N N . ASP A 1 144 ? 14.905 -3.955 6.168 1.00 95.06 144 ASP A N 1
ATOM 1167 C CA . ASP A 1 144 ? 14.664 -2.660 6.798 1.00 95.06 144 ASP A CA 1
ATOM 1168 C C . ASP A 1 144 ? 15.990 -1.942 7.085 1.00 95.06 144 ASP A C 1
ATOM 1170 O O . ASP A 1 144 ? 17.010 -2.588 7.319 1.00 95.06 144 ASP A O 1
ATOM 1174 N N . HIS A 1 145 ? 15.947 -0.612 7.096 1.00 93.12 145 HIS A N 1
ATOM 1175 C CA . HIS A 1 145 ? 17.055 0.279 7.450 1.00 93.12 145 HIS A CA 1
ATOM 1176 C C . HIS A 1 145 ? 16.634 1.152 8.639 1.00 93.12 145 HIS A C 1
ATOM 1178 O O . HIS A 1 145 ? 16.039 2.203 8.419 1.00 93.12 145 HIS A O 1
ATOM 1184 N N . PRO A 1 146 ? 16.850 0.727 9.895 1.00 89.31 146 PRO A N 1
ATOM 1185 C CA . PRO A 1 146 ? 16.320 1.421 11.076 1.00 89.31 146 PRO A CA 1
ATOM 1186 C C . PRO A 1 146 ? 16.773 2.881 11.205 1.00 89.31 146 PRO A C 1
ATOM 1188 O O . PRO A 1 146 ? 16.025 3.707 11.719 1.00 89.31 146 PRO A O 1
ATOM 1191 N N . ASP A 1 147 ? 17.963 3.190 10.688 1.00 92.81 147 ASP A N 1
ATOM 1192 C CA . ASP A 1 147 ? 18.561 4.527 10.726 1.00 92.81 147 ASP A CA 1
ATOM 1193 C C . ASP A 1 147 ? 17.983 5.484 9.663 1.00 92.81 147 ASP A C 1
ATOM 1195 O O . ASP A 1 147 ? 18.258 6.682 9.690 1.00 92.81 147 ASP A O 1
ATOM 1199 N N . ASP A 1 148 ? 17.169 4.975 8.731 1.00 93.94 148 ASP A N 1
ATOM 1200 C CA . ASP A 1 148 ? 16.531 5.749 7.664 1.00 93.94 148 ASP A CA 1
ATOM 1201 C C . ASP A 1 148 ? 15.002 5.591 7.733 1.00 93.94 148 ASP A C 1
ATOM 1203 O O . ASP A 1 148 ? 14.452 4.512 7.502 1.00 93.94 148 ASP A O 1
ATOM 1207 N N . SER A 1 149 ? 14.270 6.668 8.028 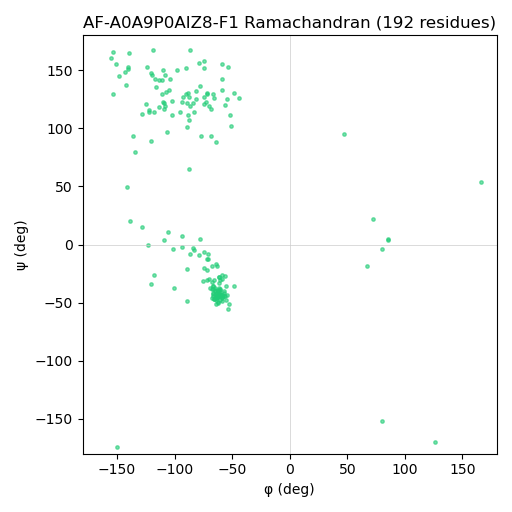1.00 94.38 149 SER A N 1
ATOM 1208 C CA . SER A 1 149 ? 12.805 6.626 8.166 1.00 94.38 149 SER A CA 1
ATOM 1209 C C . SER A 1 149 ? 12.053 6.434 6.842 1.00 94.38 149 SER A C 1
ATOM 1211 O O . SER A 1 149 ? 10.840 6.202 6.860 1.00 94.38 149 SER A O 1
ATOM 1213 N N . LEU A 1 150 ? 12.737 6.494 5.696 1.00 96.56 150 LEU A N 1
ATOM 1214 C CA . LEU A 1 150 ? 12.139 6.548 4.361 1.00 96.56 150 LEU A CA 1
ATOM 1215 C C . LEU A 1 150 ? 12.510 5.354 3.481 1.00 96.56 150 LEU A C 1
ATOM 1217 O O . LEU A 1 150 ? 11.741 5.016 2.580 1.00 96.56 150 LEU A O 1
ATOM 1221 N N . VAL A 1 151 ? 13.651 4.707 3.721 1.00 96.81 151 VAL A N 1
ATOM 1222 C CA . VAL A 1 151 ? 14.185 3.669 2.829 1.00 96.81 151 VAL A CA 1
ATOM 1223 C C . VAL A 1 151 ? 14.007 2.258 3.385 1.00 96.81 151 VAL A C 1
ATOM 1225 O O . VAL A 1 151 ? 14.337 1.963 4.531 1.00 96.81 151 VAL A O 1
ATOM 1228 N N . PHE A 1 152 ? 13.530 1.347 2.543 1.00 97.12 152 PHE A N 1
ATOM 1229 C CA . PHE A 1 152 ? 13.616 -0.099 2.753 1.00 97.12 152 PHE A CA 1
ATOM 1230 C C . PHE A 1 152 ? 13.939 -0.795 1.429 1.00 97.12 152 PHE A C 1
ATOM 1232 O O . PHE A 1 152 ? 13.815 -0.206 0.356 1.00 97.12 152 PHE A O 1
ATOM 1239 N N . GLU A 1 153 ? 14.362 -2.051 1.484 1.00 96.44 153 GLU A N 1
ATOM 1240 C CA . GLU A 1 153 ? 14.705 -2.833 0.299 1.00 96.44 153 GLU A CA 1
ATOM 1241 C C . GLU A 1 153 ? 13.849 -4.090 0.195 1.00 96.44 153 GLU A C 1
ATOM 1243 O O . GLU A 1 153 ? 13.493 -4.715 1.195 1.00 96.44 153 GLU A O 1
ATOM 1248 N N . LEU A 1 154 ? 13.570 -4.488 -1.042 1.00 95.31 154 LEU A N 1
ATOM 1249 C CA . LEU A 1 154 ? 13.064 -5.813 -1.364 1.00 95.31 154 LEU A CA 1
ATOM 1250 C C . LEU A 1 154 ? 14.184 -6.604 -2.031 1.00 95.31 154 LEU A C 1
ATOM 1252 O O . LEU A 1 154 ? 14.827 -6.112 -2.959 1.00 95.31 154 LEU A O 1
ATOM 1256 N N . HIS A 1 155 ? 14.402 -7.826 -1.557 1.00 93.62 155 HIS A N 1
ATOM 1257 C CA . HIS A 1 155 ? 15.394 -8.777 -2.056 1.00 93.62 155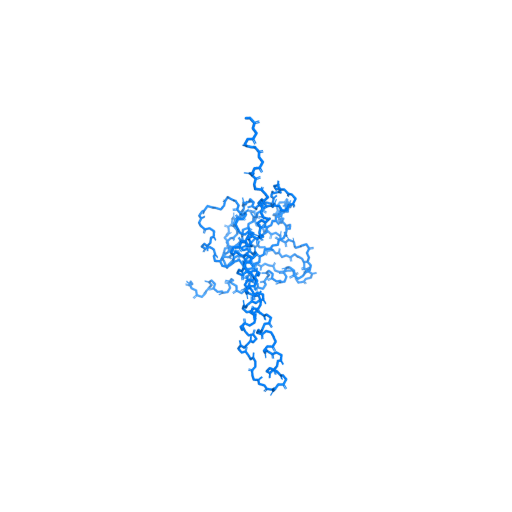 HIS A CA 1
ATOM 1258 C C . HIS A 1 155 ? 14.672 -9.995 -2.622 1.00 93.62 155 HIS A C 1
ATOM 1260 O O . HIS A 1 155 ? 13.737 -10.491 -2.006 1.00 93.62 155 HIS A O 1
ATOM 1266 N N . SER A 1 156 ? 15.076 -10.483 -3.794 1.00 91.88 156 SER A N 1
ATOM 1267 C CA . SER A 1 156 ? 14.488 -11.697 -4.369 1.00 91.88 156 SER A CA 1
ATOM 1268 C C . SER A 1 156 ? 14.957 -12.919 -3.584 1.00 91.88 156 SER A C 1
ATOM 1270 O O . SER A 1 156 ? 16.158 -13.114 -3.412 1.00 91.88 156 SER A O 1
ATOM 1272 N N . LYS A 1 157 ? 14.022 -13.782 -3.174 1.00 90.12 157 LYS A N 1
ATOM 1273 C CA . LYS A 1 157 ? 14.333 -15.113 -2.624 1.00 90.12 157 LYS A CA 1
ATOM 1274 C C . LYS A 1 157 ? 14.759 -16.100 -3.708 1.00 90.12 157 LYS A C 1
ATOM 1276 O O . LYS A 1 157 ? 15.365 -17.122 -3.410 1.00 90.12 157 LYS A O 1
ATOM 1281 N N . ILE A 1 158 ? 14.419 -15.811 -4.964 1.00 85.38 158 ILE A N 1
ATOM 1282 C CA . ILE A 1 158 ? 14.781 -16.637 -6.114 1.00 85.38 158 ILE A CA 1
ATOM 1283 C C . ILE A 1 158 ? 16.177 -16.200 -6.588 1.00 85.38 158 ILE A C 1
ATOM 1285 O O . ILE A 1 158 ? 16.333 -15.034 -6.985 1.00 85.38 158 ILE A O 1
ATOM 1289 N N . PRO A 1 159 ? 17.184 -17.096 -6.571 1.00 70.88 159 PRO A N 1
ATOM 1290 C CA . PRO A 1 159 ? 18.502 -16.815 -7.130 1.00 70.88 159 PRO A CA 1
ATOM 1291 C C . PRO A 1 159 ? 18.370 -16.474 -8.619 1.00 70.88 159 PRO A C 1
ATOM 1293 O O . PRO A 1 159 ? 17.569 -17.104 -9.301 1.00 70.88 159 PRO A O 1
ATOM 1296 N N . SER A 1 160 ? 19.169 -15.526 -9.128 1.00 66.12 160 SER A N 1
ATOM 1297 C CA . SER A 1 160 ? 19.232 -15.048 -10.534 1.00 66.12 160 SER A CA 1
ATOM 1298 C C . SER A 1 160 ? 18.254 -13.953 -10.997 1.00 66.12 160 SER A C 1
ATOM 1300 O O . SER A 1 160 ? 18.320 -13.548 -12.158 1.00 66.12 160 SER A O 1
ATOM 1302 N N . ASN A 1 161 ? 17.425 -13.372 -10.121 1.00 72.00 161 ASN A N 1
ATOM 1303 C CA . ASN A 1 161 ? 16.661 -12.176 -10.499 1.00 72.00 161 ASN A CA 1
ATOM 1304 C C . ASN A 1 161 ? 17.559 -10.919 -10.480 1.00 72.00 161 ASN A C 1
ATOM 1306 O O . ASN A 1 161 ? 17.770 -10.306 -9.433 1.00 72.00 161 ASN A O 1
ATOM 1310 N N . GLY A 1 162 ? 18.136 -10.580 -11.637 1.00 69.31 162 GLY A N 1
ATOM 1311 C CA . GLY 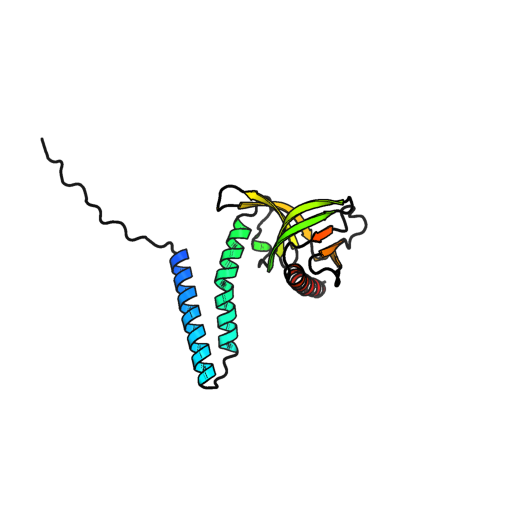A 1 162 ? 19.187 -9.563 -11.781 1.00 69.31 162 GLY A CA 1
ATOM 1312 C C . GLY A 1 162 ? 18.788 -8.124 -11.433 1.00 69.31 162 GLY A C 1
ATOM 1313 O O . GLY A 1 162 ? 19.671 -7.306 -11.179 1.00 69.31 162 GLY A O 1
ATOM 1314 N N . ASP A 1 163 ? 17.489 -7.827 -11.361 1.00 82.38 163 ASP A N 1
ATOM 1315 C CA . ASP A 1 163 ? 16.980 -6.481 -11.065 1.00 82.38 163 ASP A CA 1
ATOM 1316 C C . ASP A 1 163 ? 16.902 -6.166 -9.559 1.00 82.38 163 ASP A C 1
ATOM 1318 O O . ASP A 1 163 ? 16.564 -5.041 -9.185 1.00 82.38 163 ASP A O 1
ATOM 1322 N N . TYR A 1 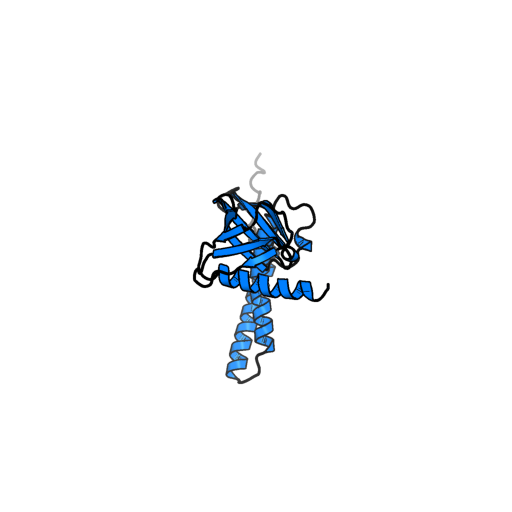164 ? 17.236 -7.137 -8.701 1.00 89.25 164 TYR A N 1
ATOM 1323 C CA . TYR A 1 164 ? 17.244 -7.006 -7.243 1.00 89.25 164 TYR A CA 1
ATOM 1324 C C . TYR A 1 164 ? 18.654 -6.709 -6.686 1.00 89.25 164 TYR A C 1
ATOM 1326 O O . TYR A 1 164 ? 19.654 -7.168 -7.249 1.00 89.25 164 TYR A O 1
ATOM 1334 N N . PRO A 1 165 ? 18.765 -5.992 -5.551 1.00 92.69 165 PRO A N 1
ATOM 1335 C CA . PRO A 1 165 ? 17.666 -5.489 -4.724 1.00 92.69 165 PRO A CA 1
ATOM 1336 C C . PRO A 1 165 ? 16.947 -4.282 -5.334 1.00 92.69 165 PRO A C 1
ATOM 1338 O O . PRO A 1 165 ? 17.537 -3.495 -6.074 1.00 92.69 165 PRO A O 1
ATOM 1341 N N . LEU A 1 166 ? 15.665 -4.147 -4.992 1.00 94.94 166 LEU A N 1
ATOM 1342 C CA . LEU A 1 166 ? 14.882 -2.945 -5.256 1.00 94.94 166 LEU A CA 1
ATOM 1343 C C . LEU A 1 166 ? 14.910 -2.071 -4.005 1.00 94.94 166 LEU A C 1
ATOM 1345 O O . LEU A 1 166 ? 14.348 -2.449 -2.976 1.00 94.94 166 LEU A O 1
ATOM 1349 N N . THR A 1 167 ? 15.527 -0.899 -4.093 1.00 96.56 167 THR A N 1
ATOM 1350 C CA . THR A 1 167 ? 15.471 0.106 -3.029 1.00 96.56 167 THR A CA 1
ATOM 1351 C C . THR A 1 167 ? 14.197 0.926 -3.191 1.00 96.56 167 THR A C 1
ATOM 1353 O O . THR A 1 167 ? 13.976 1.543 -4.235 1.00 96.56 167 THR A O 1
ATOM 1356 N N . ILE A 1 168 ? 13.353 0.929 -2.163 1.00 97.56 168 ILE A N 1
ATOM 1357 C CA . ILE A 1 168 ? 12.085 1.653 -2.119 1.00 97.56 168 ILE A CA 1
ATOM 1358 C C . ILE A 1 168 ? 12.220 2.814 -1.134 1.00 97.56 168 ILE A C 1
ATOM 1360 O O . ILE A 1 168 ? 12.415 2.611 0.063 1.00 97.56 168 ILE A O 1
ATOM 1364 N N . THR A 1 169 ? 12.099 4.036 -1.647 1.00 97.75 169 THR A N 1
ATOM 1365 C CA . THR A 1 169 ? 12.227 5.274 -0.869 1.00 97.75 169 THR A CA 1
ATOM 1366 C C . THR A 1 169 ? 10.889 6.001 -0.814 1.00 97.75 169 THR A C 1
ATOM 1368 O O . THR A 1 169 ? 10.335 6.384 -1.851 1.00 97.75 169 THR A O 1
ATOM 1371 N N . ALA A 1 170 ? 10.358 6.172 0.394 1.00 97.56 170 ALA A N 1
ATOM 1372 C CA . ALA A 1 170 ? 9.149 6.938 0.664 1.00 97.56 170 ALA A CA 1
ATOM 1373 C C . ALA A 1 170 ? 9.405 8.451 0.570 1.00 97.56 170 ALA A C 1
ATOM 1375 O O . ALA A 1 170 ? 10.526 8.920 0.746 1.00 97.56 170 ALA A O 1
ATOM 1376 N N . HIS A 1 171 ? 8.339 9.221 0.344 1.00 95.69 171 HIS A N 1
ATOM 1377 C CA . HIS A 1 171 ? 8.398 10.693 0.289 1.00 95.69 171 HIS A CA 1
ATOM 1378 C C . HIS A 1 171 ? 7.918 11.385 1.566 1.00 95.69 171 HIS A C 1
ATOM 1380 O O . HIS A 1 171 ? 7.913 12.611 1.640 1.00 95.69 171 HIS A O 1
ATOM 1386 N N . LYS A 1 172 ? 7.432 10.618 2.543 1.00 93.81 172 LYS A N 1
ATOM 1387 C CA . LYS A 1 172 ? 6.879 11.127 3.798 1.00 93.81 172 LYS A CA 1
ATOM 1388 C C . LYS A 1 172 ? 7.262 10.200 4.936 1.00 93.81 172 LYS A C 1
ATOM 1390 O O . LYS A 1 172 ? 7.299 8.979 4.752 1.00 93.81 172 LYS A O 1
ATOM 1395 N N . ASP A 1 173 ? 7.426 10.784 6.113 1.00 87.06 173 ASP A N 1
ATOM 1396 C CA . ASP A 1 173 ? 7.562 10.026 7.348 1.00 87.06 173 ASP A CA 1
ATOM 1397 C C . ASP A 1 173 ? 6.334 9.138 7.588 1.00 87.06 173 ASP A C 1
ATOM 1399 O O . ASP A 1 173 ? 5.235 9.391 7.084 1.00 87.06 173 ASP A O 1
ATOM 1403 N N . ASN A 1 174 ? 6.529 8.066 8.355 1.00 90.50 174 ASN A N 1
ATOM 1404 C CA . ASN A 1 174 ? 5.531 7.042 8.695 1.00 90.50 174 ASN A CA 1
ATOM 1405 C C . ASN A 1 174 ? 5.045 6.156 7.535 1.00 90.50 174 ASN A C 1
ATOM 1407 O O . ASN A 1 174 ? 4.539 5.065 7.799 1.00 90.50 174 ASN A O 1
ATOM 1411 N N . VAL A 1 175 ? 5.227 6.547 6.267 1.00 96.00 175 VAL A N 1
ATOM 1412 C CA . VAL A 1 175 ? 4.822 5.723 5.113 1.00 96.00 175 VAL A CA 1
ATOM 1413 C C . VAL A 1 175 ? 5.594 4.407 5.098 1.00 96.00 175 VAL A C 1
ATOM 1415 O O . VAL A 1 175 ? 4.976 3.345 5.054 1.00 96.00 175 VAL A O 1
ATOM 1418 N N . LYS A 1 176 ? 6.927 4.456 5.225 1.00 95.88 176 LYS A N 1
ATOM 1419 C CA . LYS A 1 176 ? 7.767 3.254 5.326 1.00 95.88 176 LYS A CA 1
ATOM 1420 C C . LYS A 1 176 ? 7.288 2.337 6.453 1.00 95.88 176 LYS A C 1
ATOM 1422 O O . LYS A 1 176 ? 7.000 1.172 6.203 1.00 95.88 176 LYS A O 1
ATOM 1427 N N . PHE A 1 177 ? 7.182 2.863 7.675 1.00 95.00 177 PHE A N 1
ATOM 1428 C CA . PHE A 1 177 ? 6.784 2.084 8.852 1.00 95.00 177 PHE A CA 1
ATOM 1429 C C . PHE A 1 177 ? 5.441 1.378 8.635 1.00 95.00 177 PHE A C 1
ATOM 1431 O O . PHE A 1 177 ? 5.314 0.173 8.850 1.00 95.00 177 PHE A O 1
ATOM 1438 N N . ALA A 1 178 ? 4.450 2.114 8.133 1.00 95.25 178 ALA A N 1
ATOM 1439 C CA . ALA A 1 178 ? 3.124 1.575 7.902 1.00 95.25 178 ALA A CA 1
ATOM 1440 C C . ALA A 1 178 ? 3.105 0.507 6.791 1.00 95.25 178 ALA A C 1
ATOM 1442 O O . ALA A 1 178 ? 2.379 -0.477 6.907 1.00 95.25 178 ALA A O 1
ATOM 1443 N N . TRP A 1 179 ? 3.920 0.663 5.743 1.00 96.81 179 TRP A N 1
ATOM 1444 C CA . TRP A 1 179 ? 4.105 -0.353 4.702 1.00 96.81 179 TRP A CA 1
ATOM 1445 C C . TRP A 1 179 ? 4.800 -1.609 5.225 1.00 96.81 179 TRP A 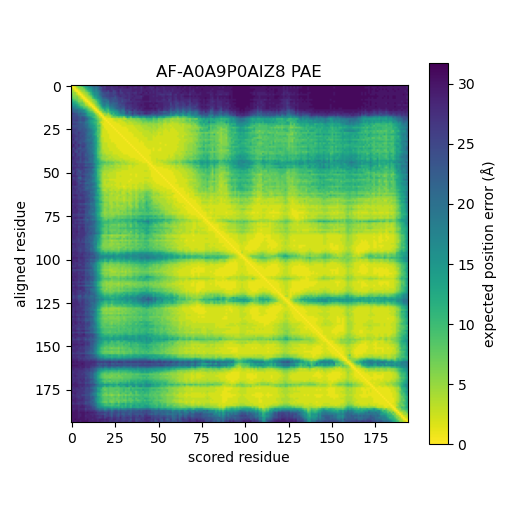C 1
ATOM 1447 O O . TRP A 1 179 ? 4.336 -2.716 4.958 1.00 96.81 179 TRP A O 1
ATOM 1457 N N . LEU A 1 180 ? 5.877 -1.456 5.996 1.00 95.44 180 LEU A N 1
ATOM 1458 C CA . LEU A 1 180 ? 6.611 -2.578 6.578 1.00 95.44 180 LEU A CA 1
ATOM 1459 C C . LEU A 1 180 ? 5.735 -3.413 7.512 1.00 95.44 180 LEU A C 1
ATOM 1461 O O . LEU A 1 180 ? 5.799 -4.640 7.453 1.00 95.44 180 LEU A O 1
ATOM 1465 N N . ASN A 1 181 ? 4.892 -2.773 8.325 1.00 94.31 181 ASN A N 1
ATOM 1466 C CA . ASN A 1 181 ? 3.958 -3.476 9.204 1.00 94.31 181 ASN A CA 1
ATOM 1467 C C . ASN A 1 181 ? 2.985 -4.356 8.415 1.00 94.31 181 ASN A C 1
ATOM 1469 O O . ASN A 1 181 ? 2.835 -5.532 8.735 1.00 94.31 181 ASN A O 1
ATOM 1473 N N . GLU A 1 182 ? 2.375 -3.820 7.356 1.00 94.44 182 GLU A N 1
ATOM 1474 C CA . GLU A 1 182 ? 1.460 -4.583 6.501 1.00 94.44 182 GLU A CA 1
ATOM 1475 C C . GLU A 1 182 ? 2.192 -5.723 5.778 1.00 94.44 182 GLU A C 1
ATOM 1477 O O . GLU A 1 182 ? 1.731 -6.864 5.792 1.00 94.44 182 GLU A O 1
ATOM 1482 N N . ILE A 1 183 ? 3.365 -5.459 5.187 1.00 93.69 183 ILE A N 1
ATOM 1483 C CA . ILE A 1 183 ? 4.125 -6.499 4.479 1.00 93.69 183 ILE A CA 1
ATOM 1484 C C . ILE A 1 183 ? 4.519 -7.630 5.436 1.00 93.69 183 ILE A C 1
ATOM 1486 O O . ILE A 1 183 ? 4.357 -8.793 5.079 1.00 93.69 183 ILE A O 1
ATOM 1490 N N . ARG A 1 184 ? 4.997 -7.312 6.646 1.00 91.06 184 ARG A N 1
ATOM 1491 C CA . ARG A 1 184 ? 5.383 -8.306 7.664 1.00 91.06 184 ARG A CA 1
ATOM 1492 C C . ARG A 1 184 ? 4.185 -9.101 8.181 1.00 91.06 184 ARG A C 1
ATOM 1494 O O . ARG A 1 184 ? 4.286 -10.315 8.338 1.00 91.06 184 ARG A O 1
ATOM 1501 N N . LEU A 1 185 ? 3.053 -8.435 8.413 1.00 87.81 185 LEU A N 1
ATOM 1502 C CA . LEU A 1 185 ? 1.823 -9.086 8.863 1.00 87.81 185 LEU A CA 1
ATOM 1503 C C . LEU A 1 185 ? 1.361 -10.149 7.858 1.00 87.81 185 LEU A C 1
ATOM 1505 O O . LEU A 1 185 ? 1.028 -11.267 8.245 1.00 87.81 185 LEU A O 1
ATOM 1509 N N . TYR A 1 186 ? 1.379 -9.825 6.564 1.00 80.88 186 TYR A N 1
ATOM 1510 C CA . TYR A 1 186 ? 0.885 -10.738 5.535 1.00 80.88 186 TYR A CA 1
ATOM 1511 C C . TYR A 1 186 ? 1.935 -11.694 4.969 1.00 80.88 186 TYR A C 1
ATOM 1513 O O . TYR A 1 186 ? 1.556 -12.751 4.465 1.00 80.88 186 TYR A O 1
ATOM 1521 N N . SER A 1 187 ? 3.232 -11.398 5.080 1.00 72.69 187 SER A N 1
ATOM 1522 C CA . SER A 1 187 ? 4.280 -12.366 4.739 1.00 72.69 187 SER A CA 1
ATOM 1523 C C . SER A 1 187 ? 4.286 -13.554 5.708 1.00 72.69 187 SER A C 1
ATOM 1525 O O . SER A 1 187 ? 4.470 -14.687 5.267 1.00 72.69 187 SER A O 1
ATOM 1527 N N . ALA A 1 188 ? 3.994 -13.322 6.993 1.00 59.38 188 ALA A N 1
ATOM 1528 C CA . ALA A 1 188 ? 3.861 -14.370 8.008 1.00 59.38 188 ALA A CA 1
ATOM 1529 C C . ALA A 1 188 ? 2.632 -15.277 7.788 1.00 59.38 188 ALA A C 1
ATOM 1531 O O . ALA A 1 188 ? 2.673 -16.470 8.083 1.00 59.38 188 ALA A O 1
ATOM 1532 N N . ASP A 1 189 ? 1.547 -14.727 7.239 1.00 55.88 189 ASP A N 1
ATOM 1533 C CA . ASP A 1 189 ? 0.313 -15.465 6.950 1.00 55.88 189 ASP A CA 1
ATOM 1534 C C . ASP A 1 189 ? 0.447 -16.439 5.770 1.00 55.88 189 ASP A C 1
ATOM 1536 O O . ASP A 1 189 ? -0.229 -17.467 5.745 1.00 55.88 189 ASP A O 1
ATOM 1540 N N . VAL A 1 190 ? 1.298 -16.134 4.784 1.00 51.53 190 VAL A N 1
ATOM 1541 C CA . VAL A 1 190 ? 1.508 -17.012 3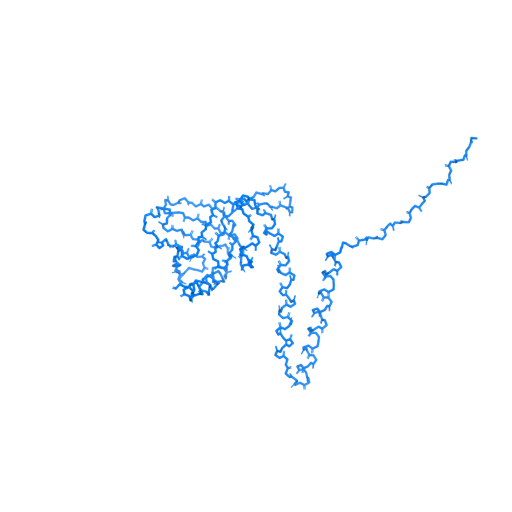.618 1.00 51.53 190 VAL A CA 1
ATOM 1542 C C . VAL A 1 190 ? 2.245 -18.297 4.015 1.00 51.53 190 VAL A C 1
ATOM 1544 O O . VAL A 1 190 ? 1.968 -19.349 3.450 1.00 51.53 190 VAL A O 1
ATOM 1547 N N . CYS A 1 191 ? 3.102 -18.251 5.039 1.00 46.22 191 CYS A N 1
ATOM 1548 C CA . CYS A 1 191 ? 3.800 -19.432 5.558 1.00 46.22 191 CYS A CA 1
ATOM 1549 C C . CYS A 1 191 ? 2.913 -20.380 6.386 1.00 46.22 191 CYS A C 1
ATOM 1551 O O . CYS A 1 191 ? 3.383 -21.443 6.766 1.00 46.22 191 CYS A O 1
ATOM 1553 N N . LYS A 1 192 ? 1.654 -20.027 6.693 1.00 39.72 192 LYS A N 1
ATOM 1554 C CA . LYS A 1 192 ? 0.734 -20.905 7.448 1.00 39.72 192 LYS A CA 1
ATOM 1555 C C . LYS A 1 192 ? -0.051 -21.890 6.574 1.00 39.72 192 LYS A C 1
ATOM 1557 O O . LYS A 1 192 ? -0.760 -22.731 7.116 1.00 39.72 192 LYS A O 1
ATOM 1562 N N . TYR A 1 193 ? 0.036 -21.761 5.251 1.00 37.75 193 TYR A N 1
ATOM 1563 C CA . TYR A 1 193 ? -0.718 -22.579 4.291 1.00 37.75 193 TYR A CA 1
ATOM 1564 C C . TYR A 1 193 ? 0.173 -23.216 3.210 1.00 37.75 193 TYR A C 1
ATOM 1566 O O . TYR A 1 193 ? -0.339 -23.673 2.187 1.00 37.75 193 TYR A O 1
ATOM 1574 N N . LEU A 1 194 ? 1.489 -23.224 3.438 1.00 42.09 194 LEU A N 1
ATOM 1575 C CA . LEU A 1 194 ? 2.465 -24.085 2.764 1.00 42.09 194 LEU A CA 1
ATOM 1576 C C . LEU A 1 194 ? 2.932 -25.140 3.766 1.00 42.09 194 LEU A C 1
ATOM 1578 O O . LEU A 1 194 ? 3.162 -26.283 3.323 1.00 42.09 194 LEU A O 1
#